Protein AF-A0A9N8PE72-F1 (afdb_monomer_lite)

pLDDT: mean 75.68, std 25.26, range [23.47, 98.81]

Secondary structure (DSSP, 8-state):
-PPP-----------------------PPPPP---------------------PPPPPPTT-PPPPP----S----SSHHHHHTT--TT-EEEE--BTTBTPPP-----TTT--SEEEE-S---STTSTHHHHHHHT-EEEEEES--TT-HHHHHHHHTTSSEEEE--HHHHHHHHHHHHHT--EEEE-TTTTSHHHHT-S-SEEPPPPTT--PPPEEEPPPPPPEEEETTEEEEEEEPP--SEEE---SEE-TT--EE--

Sequence (261 aa):
MASLSRSVSSLAVSSRINVVLRIGSRVPRTAHVNRVSGTYTPIGWRFGSSAAISRKEPIAGDAEPPTKLVGNSKVYKSAEDAVADIKSGSTILSSGFGLCGVAAIAKRGASEVTNLTAVSNNAGVGDGGLASLVKSGQVTKLIISYLGGNKVLEKKYLSGEIGIELCPQGTLAERIRAGGAGIPAFFTPTGVNTAIMTGDIPVRFGPPAEGSTELSVLEAGTPRETREFDGKTYNMERAIKGDVGVLRAWKVDEAGNCRFR

Organism: NCBI:txid2773714

InterPro domains:
  IPR004165 Coenzyme A transferase family I [PF01144] (77-261)
  IPR004165 Coenzyme A transferase family I [PTHR13707] (72-261)
  IPR004165 Coenzyme A transferase family I [SM00882] (76-261)
  IPR037171 NagB/RpiA transferase-like [SSF100950] (73-261)

Structure (mmCIF, N/CA/C/O backbone):
data_AF-A0A9N8PE72-F1
#
_entry.id   AF-A0A9N8PE72-F1
#
loop_
_atom_site.group_PDB
_atom_site.id
_atom_site.type_symbol
_atom_site.label_atom_id
_atom_site.label_alt_id
_atom_site.label_comp_id
_atom_site.label_asym_id
_atom_site.label_entity_id
_atom_site.label_seq_id
_atom_site.pdbx_PDB_ins_code
_atom_site.Cartn_x
_atom_site.Cartn_y
_atom_site.Cartn_z
_atom_site.occupancy
_atom_site.B_iso_or_equiv
_atom_site.auth_seq_id
_atom_site.auth_comp_id
_atom_site.auth_asym_id
_atom_site.auth_atom_id
_atom_site.pdbx_PDB_model_num
ATOM 1 N N . MET A 1 1 ? 62.828 -6.018 -5.857 1.00 40.62 1 MET A N 1
ATOM 2 C CA . MET A 1 1 ? 61.773 -5.011 -6.095 1.00 40.62 1 MET A CA 1
ATOM 3 C C . MET A 1 1 ? 60.986 -5.431 -7.326 1.00 40.62 1 MET A C 1
ATOM 5 O O . MET A 1 1 ? 61.478 -5.276 -8.434 1.00 40.62 1 MET A O 1
ATOM 9 N N . ALA A 1 2 ? 59.832 -6.067 -7.121 1.00 32.25 2 ALA A N 1
ATOM 10 C CA . ALA A 1 2 ? 58.941 -6.500 -8.193 1.00 32.25 2 ALA A CA 1
ATOM 11 C C . ALA A 1 2 ? 58.101 -5.301 -8.666 1.00 32.25 2 ALA A C 1
ATOM 13 O O . ALA A 1 2 ? 57.430 -4.663 -7.856 1.00 32.25 2 ALA A O 1
ATOM 14 N N . SER A 1 3 ? 58.190 -4.977 -9.955 1.00 31.28 3 SER A N 1
ATOM 15 C CA . SER A 1 3 ? 57.433 -3.906 -10.609 1.00 31.28 3 SER A CA 1
ATOM 16 C C . SER A 1 3 ? 56.094 -4.442 -11.125 1.00 31.28 3 SER A C 1
ATOM 18 O O . SER A 1 3 ? 56.002 -5.568 -11.611 1.00 31.28 3 SER A O 1
ATOM 20 N N . LEU A 1 4 ? 55.053 -3.631 -10.959 1.00 31.66 4 LEU A N 1
ATOM 21 C CA . LEU A 1 4 ? 53.638 -3.964 -11.064 1.00 31.66 4 LEU A CA 1
ATOM 22 C C . LEU A 1 4 ? 53.148 -4.278 -12.490 1.00 31.66 4 LEU A C 1
ATOM 24 O O . LEU A 1 4 ? 53.164 -3.439 -13.383 1.00 31.66 4 LEU A O 1
ATOM 28 N N . SER A 1 5 ? 52.598 -5.486 -12.625 1.00 29.52 5 SER A N 1
ATOM 29 C CA . SER A 1 5 ? 51.271 -5.820 -13.172 1.00 29.52 5 SER A CA 1
ATOM 30 C C . SER A 1 5 ? 50.497 -4.715 -13.932 1.00 29.52 5 SER A C 1
ATOM 32 O O . SER A 1 5 ? 49.980 -3.768 -13.334 1.00 29.52 5 SER A O 1
ATOM 34 N N . ARG A 1 6 ? 50.230 -4.965 -15.220 1.00 30.91 6 ARG A N 1
ATOM 35 C CA . ARG A 1 6 ? 48.968 -4.604 -15.889 1.00 30.91 6 ARG A CA 1
ATOM 36 C C . ARG A 1 6 ? 48.415 -5.846 -16.586 1.00 30.91 6 ARG A C 1
ATOM 38 O O . ARG A 1 6 ? 48.796 -6.154 -17.708 1.00 30.91 6 ARG A O 1
ATOM 45 N N . SER A 1 7 ? 47.521 -6.552 -15.901 1.00 28.03 7 SER A N 1
ATOM 46 C CA . SER A 1 7 ? 46.594 -7.499 -16.520 1.00 28.03 7 SER A CA 1
ATOM 47 C C . SER A 1 7 ? 45.204 -6.877 -16.478 1.00 28.03 7 SER A C 1
ATOM 49 O O . SER A 1 7 ? 44.667 -6.585 -15.407 1.00 28.03 7 SER A O 1
ATOM 51 N N . VAL A 1 8 ? 44.664 -6.613 -17.664 1.00 31.95 8 VAL A N 1
ATOM 52 C CA . VAL A 1 8 ? 43.285 -6.184 -17.882 1.00 31.95 8 VAL A CA 1
ATOM 53 C C . VAL A 1 8 ? 42.393 -7.355 -17.480 1.00 31.95 8 VAL A C 1
ATOM 55 O O . VAL A 1 8 ? 42.233 -8.311 -18.232 1.00 31.95 8 VAL A O 1
ATOM 58 N N . SER A 1 9 ? 41.852 -7.311 -16.265 1.00 26.42 9 SER A N 1
ATOM 59 C CA . SER A 1 9 ? 40.856 -8.275 -15.804 1.00 26.42 9 SER A CA 1
ATOM 60 C C . SER A 1 9 ? 39.466 -7.719 -16.091 1.00 26.42 9 SER A C 1
ATOM 62 O O . SER A 1 9 ? 39.055 -6.677 -15.585 1.00 26.42 9 SER A O 1
ATOM 64 N N . SER A 1 10 ? 38.757 -8.432 -16.961 1.00 26.45 10 SER A N 1
ATOM 65 C CA . SER A 1 10 ? 37.344 -8.257 -17.256 1.00 26.45 10 SER A CA 1
ATOM 66 C C . SER A 1 10 ? 36.525 -8.337 -15.966 1.00 26.45 10 SER A C 1
ATOM 68 O O . SER A 1 10 ? 36.329 -9.419 -15.406 1.00 26.45 10 SER A O 1
ATOM 70 N N . LEU A 1 11 ? 36.020 -7.199 -15.497 1.00 24.48 11 LEU A N 1
ATOM 71 C CA . LEU A 1 11 ? 34.962 -7.167 -14.496 1.00 24.48 11 LEU A CA 1
ATOM 72 C C . LEU A 1 11 ? 33.676 -7.645 -15.168 1.00 24.48 11 LEU A C 1
ATOM 74 O O . LEU A 1 11 ? 33.024 -6.919 -15.917 1.00 24.48 11 LEU A O 1
ATOM 78 N N . ALA A 1 12 ? 33.358 -8.914 -14.924 1.00 23.47 12 ALA A N 1
ATOM 79 C CA . ALA A 1 12 ? 32.099 -9.531 -15.285 1.00 23.47 12 ALA A CA 1
ATOM 80 C C . ALA A 1 12 ? 30.943 -8.702 -14.708 1.00 23.47 12 ALA A C 1
ATOM 82 O O . ALA A 1 12 ? 30.678 -8.703 -13.504 1.00 23.47 12 ALA A O 1
ATOM 83 N N . VAL A 1 13 ? 30.249 -7.991 -15.593 1.00 25.58 13 VAL A N 1
ATOM 84 C CA . VAL A 1 13 ? 28.950 -7.389 -15.315 1.00 25.58 13 VAL A CA 1
ATOM 85 C C . VAL A 1 13 ? 27.991 -8.542 -15.034 1.00 25.58 13 VAL A C 1
ATOM 87 O O . VAL A 1 13 ? 27.558 -9.248 -15.941 1.00 25.58 13 VAL A O 1
ATOM 90 N N . SER A 1 14 ? 27.695 -8.780 -13.755 1.00 26.44 14 SER A N 1
ATOM 91 C CA . SER A 1 14 ? 26.629 -9.691 -13.344 1.00 26.44 14 SER A CA 1
ATOM 92 C C . SER A 1 14 ? 25.302 -9.102 -13.823 1.00 26.44 14 SER A C 1
ATOM 94 O O . SER A 1 14 ? 24.724 -8.225 -13.182 1.00 26.44 14 SER A O 1
ATOM 96 N N . SER A 1 15 ? 24.840 -9.562 -14.982 1.00 28.78 15 SER A N 1
ATOM 97 C CA . SER A 1 15 ? 23.558 -9.221 -15.591 1.00 28.78 15 SER A CA 1
ATOM 98 C C . SER A 1 15 ? 22.404 -9.812 -14.773 1.00 28.78 15 SER A C 1
ATOM 100 O O . SER A 1 15 ? 21.764 -10.795 -15.136 1.00 28.78 15 SER A O 1
ATOM 102 N N . ARG A 1 16 ? 22.116 -9.210 -13.614 1.00 31.14 16 ARG A N 1
ATOM 103 C CA . ARG A 1 16 ? 20.852 -9.430 -12.906 1.00 31.14 16 ARG A CA 1
ATOM 104 C C . ARG A 1 16 ? 19.782 -8.609 -13.613 1.00 31.14 16 ARG A C 1
ATOM 106 O O . ARG A 1 16 ? 19.601 -7.432 -13.325 1.00 31.14 16 ARG A O 1
ATOM 113 N N . ILE A 1 17 ? 19.116 -9.239 -14.572 1.00 31.92 17 ILE A N 1
ATOM 114 C CA . ILE A 1 17 ? 18.004 -8.653 -15.318 1.00 31.92 17 ILE A CA 1
ATOM 115 C C . ILE A 1 17 ? 16.874 -8.337 -14.324 1.00 31.92 17 ILE A C 1
ATOM 117 O O . ILE A 1 17 ? 16.216 -9.237 -13.802 1.00 31.92 17 ILE A O 1
ATOM 121 N N . ASN A 1 18 ? 16.665 -7.051 -14.042 1.00 33.06 18 ASN A N 1
ATOM 122 C CA . ASN A 1 18 ? 15.459 -6.557 -13.387 1.00 33.06 18 ASN A CA 1
ATOM 123 C C . ASN A 1 18 ? 14.349 -6.538 -14.443 1.00 33.06 18 ASN A C 1
ATOM 125 O O . ASN A 1 18 ? 14.232 -5.582 -15.202 1.00 33.06 18 ASN A O 1
ATOM 129 N N . VAL A 1 19 ? 13.570 -7.614 -14.543 1.00 36.19 19 VAL A N 1
ATOM 130 C CA . VAL A 1 19 ? 12.410 -7.630 -15.442 1.00 36.19 19 VAL A CA 1
ATOM 131 C C . VAL A 1 19 ? 11.252 -6.923 -14.748 1.00 36.19 19 VAL A C 1
ATOM 133 O O . VAL A 1 19 ? 10.679 -7.456 -13.802 1.00 36.19 19 VAL A O 1
ATOM 136 N N . VAL A 1 20 ? 10.898 -5.730 -15.220 1.00 38.62 20 VAL A N 1
ATOM 137 C CA . VAL A 1 20 ? 9.644 -5.062 -14.854 1.00 38.62 20 VAL A CA 1
ATOM 138 C C . VAL A 1 20 ? 8.533 -5.687 -15.698 1.00 38.62 20 VAL A C 1
ATOM 140 O O . VAL A 1 20 ? 8.463 -5.460 -16.902 1.00 38.62 20 VAL A O 1
ATOM 143 N N . LEU A 1 21 ? 7.677 -6.511 -15.086 1.00 40.56 21 LEU A N 1
ATOM 144 C CA . LEU A 1 21 ? 6.522 -7.102 -15.768 1.00 40.56 21 LEU A CA 1
ATOM 145 C C . LEU A 1 21 ? 5.242 -6.341 -15.406 1.00 40.56 21 LEU A C 1
ATOM 147 O O . LEU A 1 21 ? 4.757 -6.438 -14.281 1.00 40.56 21 LEU A O 1
ATOM 151 N N . ARG A 1 22 ? 4.659 -5.637 -16.381 1.00 44.44 22 ARG A N 1
ATOM 152 C CA . ARG A 1 22 ? 3.395 -4.908 -16.223 1.00 44.44 22 ARG A CA 1
ATOM 153 C C . ARG A 1 22 ? 2.187 -5.807 -16.496 1.00 44.44 22 ARG A C 1
ATOM 155 O O . ARG A 1 22 ? 2.036 -6.335 -17.596 1.00 44.44 22 ARG A O 1
ATOM 162 N N . ILE A 1 23 ? 1.280 -5.911 -15.525 1.00 42.41 23 ILE A N 1
ATOM 163 C CA . ILE A 1 23 ? -0.024 -6.575 -15.677 1.00 42.41 23 ILE A CA 1
ATOM 164 C C . ILE A 1 23 ? -1.115 -5.505 -15.555 1.00 42.41 23 ILE A C 1
ATOM 166 O O . ILE A 1 23 ? -1.354 -4.982 -14.472 1.00 42.41 23 ILE A O 1
ATOM 170 N N . GLY A 1 24 ? -1.752 -5.140 -16.671 1.00 32.12 24 GLY A N 1
ATOM 171 C CA . GLY A 1 24 ? -2.879 -4.201 -16.677 1.00 32.12 24 GLY A CA 1
ATOM 172 C C . GLY A 1 24 ? -4.196 -4.902 -16.336 1.00 32.12 24 GLY A C 1
ATOM 173 O O . GLY A 1 24 ? -4.496 -5.949 -16.906 1.00 32.12 24 GLY A O 1
ATOM 174 N N . SER A 1 25 ? -5.004 -4.320 -15.446 1.00 32.41 25 SER A N 1
ATOM 175 C CA . SER A 1 25 ? -6.357 -4.811 -15.149 1.00 32.41 25 SER A CA 1
ATOM 176 C C . SER A 1 25 ? -7.401 -4.095 -16.025 1.00 32.41 25 SER A C 1
ATOM 178 O O . SER A 1 25 ? -7.416 -2.869 -16.111 1.00 32.41 25 SER A O 1
ATOM 180 N N . ARG A 1 26 ? -8.284 -4.840 -16.708 1.00 40.19 26 ARG A N 1
ATOM 181 C CA . ARG A 1 26 ? -9.484 -4.288 -17.372 1.00 40.19 26 ARG A CA 1
ATOM 182 C C . ARG A 1 26 ? -10.681 -5.210 -17.181 1.00 40.19 26 ARG A C 1
ATOM 184 O O . ARG A 1 26 ? -10.597 -6.369 -17.563 1.00 40.19 26 ARG A O 1
ATOM 191 N N . VAL A 1 27 ? -11.797 -4.649 -16.706 1.00 35.31 27 VAL A N 1
ATOM 192 C CA . VAL A 1 27 ? -13.174 -5.15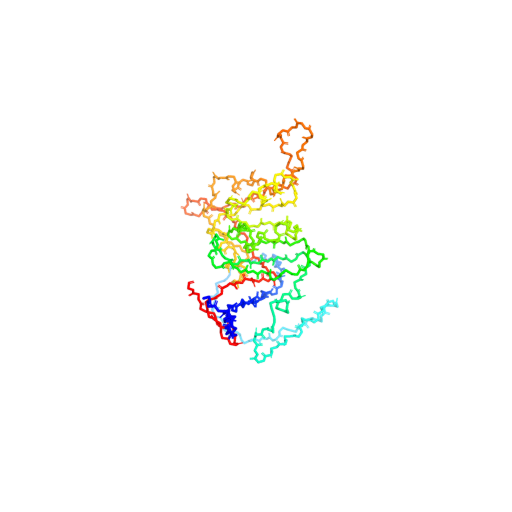0 -16.905 1.00 35.31 27 VAL A CA 1
ATOM 193 C C . VAL A 1 27 ? -14.123 -3.925 -16.966 1.00 35.31 27 VAL A C 1
ATOM 195 O O . VAL A 1 27 ? -13.832 -2.941 -16.277 1.00 35.31 27 VAL A O 1
ATOM 198 N N . PRO A 1 28 ? -15.199 -3.922 -17.788 1.00 34.12 28 PRO A N 1
ATOM 199 C CA . PRO A 1 28 ? -16.047 -2.748 -18.045 1.00 34.12 28 PRO A CA 1
ATOM 200 C C . PRO A 1 28 ? -16.860 -2.274 -16.828 1.00 34.12 28 PRO A C 1
ATOM 202 O O . PRO A 1 28 ? -17.146 -3.050 -15.917 1.00 34.12 28 PRO A O 1
ATOM 205 N N . ARG A 1 29 ? -17.250 -0.989 -16.834 1.00 34.75 29 ARG A N 1
ATOM 206 C CA . ARG A 1 29 ? -18.099 -0.354 -15.809 1.00 34.75 29 ARG A CA 1
ATOM 207 C C . ARG A 1 29 ? -19.495 -0.995 -15.734 1.00 34.75 29 ARG A C 1
ATOM 209 O O . ARG A 1 29 ? -20.065 -1.409 -16.736 1.00 34.75 29 ARG A O 1
ATOM 216 N N . THR A 1 30 ? -20.017 -1.032 -14.511 1.00 36.25 30 THR A N 1
ATOM 217 C CA . THR A 1 30 ? -21.314 -1.561 -14.066 1.00 36.25 30 THR A CA 1
ATOM 218 C C . THR A 1 30 ? -22.518 -0.993 -14.823 1.00 36.25 30 THR A C 1
ATOM 220 O O . THR A 1 30 ? -22.645 0.223 -14.954 1.00 36.25 30 THR A O 1
ATOM 223 N N . ALA A 1 31 ? -23.443 -1.869 -15.226 1.00 31.94 31 ALA A N 1
ATOM 224 C CA . ALA A 1 31 ? -24.792 -1.496 -15.648 1.00 31.94 31 ALA A CA 1
ATOM 225 C C . ALA A 1 31 ? -25.695 -1.261 -14.422 1.00 31.94 31 ALA A C 1
ATOM 227 O O . ALA A 1 31 ? -25.659 -2.032 -13.461 1.00 31.94 31 ALA A O 1
ATOM 228 N N . HIS A 1 32 ? -26.505 -0.201 -14.459 1.00 32.00 32 HIS A N 1
ATOM 229 C CA . HIS A 1 32 ? -27.549 0.067 -13.468 1.00 32.00 32 HIS A CA 1
ATOM 230 C C . HIS A 1 32 ? -28.661 -0.987 -13.552 1.00 32.00 32 HIS A C 1
ATOM 232 O O . HIS A 1 32 ? -29.199 -1.240 -14.628 1.00 32.00 32 HIS A O 1
ATOM 238 N N . VAL A 1 33 ? -29.038 -1.564 -12.409 1.00 35.00 33 VAL A N 1
ATOM 239 C CA . VAL A 1 33 ? -30.201 -2.453 -12.288 1.00 35.00 33 VAL A CA 1
ATOM 240 C C . VAL A 1 33 ? -31.366 -1.639 -11.732 1.00 35.00 33 VAL A C 1
ATOM 242 O O . VAL A 1 33 ? -31.318 -1.184 -10.591 1.00 35.00 33 VAL A O 1
ATOM 245 N N . ASN A 1 34 ? -32.413 -1.455 -12.539 1.00 31.69 34 ASN A N 1
ATOM 246 C CA . ASN A 1 34 ? -33.690 -0.936 -12.060 1.00 31.69 34 ASN A CA 1
ATOM 247 C C . ASN A 1 34 ? -34.463 -2.036 -11.323 1.00 31.69 34 ASN A C 1
ATOM 249 O O . ASN A 1 34 ? -34.493 -3.195 -11.738 1.00 31.69 34 ASN A O 1
ATOM 253 N N . ARG A 1 35 ? -35.095 -1.641 -10.219 1.00 34.31 35 ARG A N 1
ATOM 254 C CA . ARG A 1 35 ? -35.932 -2.471 -9.350 1.00 34.31 35 ARG A CA 1
ATOM 255 C C . ARG A 1 35 ? -37.161 -2.954 -10.130 1.00 34.31 35 ARG A C 1
ATOM 257 O O . ARG A 1 35 ? -37.945 -2.127 -10.584 1.00 34.31 35 ARG A O 1
ATOM 264 N N . VAL A 1 36 ? -37.352 -4.267 -10.248 1.00 36.38 36 VAL A N 1
ATOM 265 C CA . VAL A 1 36 ? -38.601 -4.856 -10.758 1.00 36.38 36 VAL A CA 1
ATOM 266 C C . VAL A 1 36 ? -39.288 -5.585 -9.609 1.00 36.38 36 VAL A C 1
ATOM 268 O O . VAL A 1 36 ? -38.758 -6.550 -9.066 1.00 36.38 36 VAL A O 1
ATOM 271 N N . SER A 1 37 ? -40.455 -5.087 -9.210 1.00 40.44 37 SER A N 1
ATOM 272 C CA . SER A 1 37 ? -41.417 -5.802 -8.373 1.00 40.44 37 SER A CA 1
ATOM 273 C C . SER A 1 37 ? -42.220 -6.769 -9.247 1.00 40.44 37 SER A C 1
ATOM 275 O O . SER A 1 37 ? -42.833 -6.326 -10.217 1.00 40.44 37 SER A O 1
ATOM 277 N N . GLY A 1 38 ? -42.259 -8.059 -8.915 1.00 33.62 38 GLY A N 1
ATOM 278 C CA . GLY A 1 38 ? -43.105 -9.018 -9.629 1.00 33.62 38 GLY A CA 1
ATOM 279 C C . GLY A 1 38 ? -42.918 -10.460 -9.164 1.00 33.62 38 GLY A C 1
ATOM 280 O O . GLY A 1 38 ? -41.804 -10.892 -8.896 1.00 33.62 38 GLY A O 1
ATOM 281 N N . THR A 1 39 ? -44.040 -11.160 -9.033 1.00 34.94 39 THR A N 1
ATOM 282 C CA . THR A 1 39 ? -44.273 -12.467 -8.400 1.00 34.94 39 THR A CA 1
ATOM 283 C C . THR A 1 39 ? -43.540 -13.652 -9.041 1.00 34.94 39 THR A C 1
ATOM 285 O O . THR A 1 39 ? -43.331 -13.696 -10.250 1.00 34.94 39 THR A O 1
ATOM 288 N N . TYR A 1 40 ? -43.197 -14.641 -8.207 1.00 31.59 40 TYR A N 1
ATOM 289 C CA . TYR A 1 40 ? -42.483 -15.871 -8.569 1.00 31.59 40 TYR A CA 1
ATOM 290 C C . TYR A 1 40 ? -43.331 -16.813 -9.440 1.00 31.59 40 TYR A C 1
ATOM 292 O O . TYR A 1 40 ? -44.422 -17.219 -9.047 1.00 31.59 40 TYR A O 1
ATOM 300 N N . THR A 1 41 ? -42.768 -17.251 -10.566 1.00 40.56 41 THR A N 1
ATOM 301 C CA . THR A 1 41 ? -43.197 -18.450 -11.310 1.00 40.56 41 THR A CA 1
ATOM 302 C C . THR A 1 41 ? -41.992 -19.376 -11.491 1.00 40.56 41 THR A C 1
ATOM 304 O O . THR A 1 41 ? -40.880 -18.875 -11.681 1.00 40.56 41 THR A O 1
ATOM 307 N N . PRO A 1 42 ? -42.165 -20.709 -11.408 1.00 40.84 42 PRO A N 1
ATOM 308 C CA . PRO A 1 42 ? -41.050 -21.649 -11.364 1.00 40.84 42 PRO A CA 1
ATOM 309 C C . PRO A 1 42 ? -40.299 -21.687 -12.701 1.00 40.84 42 PRO A C 1
ATOM 311 O O . PRO A 1 42 ? -40.894 -21.800 -13.773 1.00 40.84 42 PRO A O 1
ATOM 314 N N . ILE A 1 43 ? -38.972 -21.585 -12.624 1.00 42.81 43 ILE A N 1
ATOM 315 C CA . ILE A 1 43 ? -38.069 -21.569 -13.778 1.00 42.81 43 ILE A CA 1
ATOM 316 C C . ILE A 1 43 ? -37.998 -22.976 -14.382 1.00 42.81 43 ILE A C 1
ATOM 318 O O . ILE A 1 43 ? -37.312 -23.859 -13.872 1.00 42.81 43 ILE A O 1
ATOM 322 N N . GLY A 1 44 ? -38.691 -23.175 -15.504 1.00 34.41 44 GLY A N 1
ATOM 323 C CA . GLY A 1 44 ? -38.348 -24.213 -16.470 1.00 34.41 44 GLY A CA 1
ATOM 324 C C . GLY A 1 44 ? -37.129 -23.766 -17.279 1.00 34.41 44 GLY A C 1
ATOM 325 O O . GLY A 1 44 ? -37.107 -22.652 -17.803 1.00 34.41 44 GLY A O 1
ATOM 326 N N . TRP A 1 45 ? -36.108 -24.616 -17.381 1.00 36.03 45 TRP A N 1
ATOM 327 C CA . TRP A 1 45 ? -34.913 -24.329 -18.173 1.00 36.03 45 TRP A CA 1
ATOM 328 C C . TRP A 1 45 ? -35.280 -24.311 -19.662 1.00 36.03 45 TRP A C 1
ATOM 330 O O . TRP A 1 45 ? -35.481 -25.356 -20.276 1.00 36.03 45 TRP A O 1
ATOM 340 N N . ARG A 1 46 ? -35.389 -23.115 -20.251 1.00 41.28 46 ARG A N 1
ATOM 341 C CA . ARG A 1 46 ? -35.517 -22.926 -21.701 1.00 41.28 46 ARG A CA 1
ATOM 342 C C . ARG A 1 46 ? -34.190 -22.414 -22.252 1.00 41.28 46 ARG A C 1
ATOM 344 O O . ARG A 1 46 ? -33.810 -21.277 -21.992 1.00 41.28 46 ARG A O 1
ATOM 351 N N . PHE A 1 47 ? -33.506 -23.238 -23.042 1.00 38.97 47 PHE A N 1
ATOM 352 C CA . PHE A 1 47 ? -32.406 -22.784 -23.892 1.00 38.97 47 PHE A CA 1
ATOM 353 C C . PHE A 1 47 ? -32.998 -21.985 -25.061 1.00 38.97 47 PHE A C 1
ATOM 355 O O . PHE A 1 47 ? -33.461 -22.554 -26.045 1.00 38.97 47 PHE A O 1
ATOM 362 N N . GLY A 1 48 ? -33.061 -20.661 -24.911 1.00 37.66 48 GLY A N 1
ATOM 363 C CA . GLY A 1 48 ? -33.487 -19.741 -25.965 1.00 37.66 48 GLY A CA 1
ATOM 364 C C . GLY A 1 48 ? -32.312 -19.316 -26.845 1.00 37.66 48 GLY A C 1
ATOM 365 O O . GLY A 1 48 ? -31.292 -18.850 -26.342 1.00 37.66 48 GLY A O 1
ATOM 366 N N . SER A 1 49 ? -32.469 -19.455 -28.160 1.00 42.84 49 SER A N 1
ATOM 367 C CA . SER A 1 49 ? -31.596 -18.881 -29.188 1.00 42.84 49 SER A CA 1
ATOM 368 C C . SER A 1 49 ? -31.513 -17.354 -29.054 1.00 42.84 49 SER A C 1
ATOM 370 O O . SER A 1 49 ? -32.546 -16.694 -28.943 1.00 42.84 49 SER A O 1
ATOM 372 N N . SER A 1 50 ? -30.300 -16.789 -29.083 1.00 39.59 50 SER A N 1
ATOM 373 C CA . SER A 1 50 ? -30.063 -15.342 -28.989 1.00 39.59 50 SER A CA 1
ATOM 374 C C . SER A 1 50 ? -30.802 -14.560 -30.078 1.00 39.59 50 SER A C 1
ATOM 376 O O . SER A 1 50 ? -30.396 -14.562 -31.237 1.00 39.59 50 SER A O 1
ATOM 378 N N . ALA A 1 51 ? -31.834 -13.815 -29.688 1.00 39.59 51 ALA A N 1
ATOM 379 C CA . ALA A 1 51 ? -32.278 -12.656 -30.447 1.00 39.59 51 ALA A CA 1
ATOM 380 C C . ALA A 1 51 ? -31.279 -11.513 -30.202 1.00 39.59 51 ALA A C 1
ATOM 382 O O . ALA A 1 51 ? -30.983 -11.164 -29.056 1.00 39.59 51 ALA A O 1
ATOM 383 N N . ALA A 1 52 ? -30.719 -10.964 -31.280 1.00 40.28 52 ALA A N 1
ATOM 384 C CA . ALA A 1 52 ? -29.768 -9.864 -31.227 1.00 40.28 52 ALA A CA 1
ATOM 385 C C . ALA A 1 52 ? -30.436 -8.605 -30.652 1.00 40.28 52 ALA A C 1
ATOM 387 O O . ALA A 1 52 ? -31.342 -8.029 -31.251 1.00 40.28 52 ALA A O 1
ATOM 388 N N . ILE A 1 53 ? -29.968 -8.165 -29.484 1.00 40.78 53 ILE A N 1
ATOM 389 C CA . ILE A 1 53 ? -30.312 -6.858 -28.928 1.00 40.78 53 ILE A CA 1
ATOM 390 C C . ILE A 1 53 ? -29.581 -5.804 -29.766 1.00 40.78 53 ILE A C 1
ATOM 392 O O . ILE A 1 53 ? -28.351 -5.725 -29.745 1.00 40.78 53 ILE A O 1
ATOM 396 N N . SER A 1 54 ? -30.345 -5.007 -30.515 1.00 39.28 54 SER A N 1
ATOM 397 C CA . SER A 1 54 ? -29.842 -3.851 -31.261 1.00 39.28 54 SER A CA 1
ATOM 398 C C . SER A 1 54 ? -29.191 -2.859 -30.296 1.00 39.28 54 SER A C 1
ATOM 400 O O . SER A 1 54 ? -29.853 -2.322 -29.404 1.00 39.28 54 SER A O 1
ATOM 402 N N . ARG A 1 55 ? -27.882 -2.625 -30.453 1.00 40.81 55 ARG A N 1
ATOM 403 C CA . ARG A 1 55 ? -27.142 -1.628 -29.668 1.00 40.81 55 ARG A CA 1
ATOM 404 C C . ARG A 1 55 ? -27.652 -0.231 -30.023 1.00 40.81 55 ARG A C 1
ATOM 406 O O . ARG A 1 55 ? -27.725 0.111 -31.199 1.00 40.81 55 ARG A O 1
ATOM 413 N N . LYS A 1 56 ? -27.989 0.569 -29.008 1.00 41.06 56 LYS A N 1
ATOM 414 C CA . LYS A 1 56 ? -28.109 2.026 -29.154 1.00 41.06 56 LYS A CA 1
ATOM 415 C C . LYS A 1 56 ? -26.723 2.624 -29.422 1.00 41.06 56 LYS A C 1
ATOM 417 O O . LYS A 1 56 ? -25.724 2.088 -28.945 1.00 41.06 56 LYS A O 1
ATOM 422 N N . GLU A 1 57 ? -26.719 3.704 -30.197 1.00 40.56 57 GLU A N 1
ATOM 423 C CA . GLU A 1 57 ? -25.550 4.462 -30.657 1.00 40.56 57 GLU A CA 1
ATOM 424 C C . GLU A 1 57 ? -24.554 4.822 -29.536 1.00 40.56 57 GLU A C 1
ATOM 426 O O . GLU A 1 57 ? -24.969 5.015 -28.386 1.00 40.56 57 GLU A O 1
ATOM 431 N N . PRO A 1 58 ? -23.246 4.920 -29.849 1.00 41.38 58 PRO A N 1
ATOM 432 C CA . PRO A 1 58 ? -22.221 5.210 -28.859 1.00 41.38 58 PRO A CA 1
ATOM 433 C C . PRO A 1 58 ? -22.322 6.654 -28.3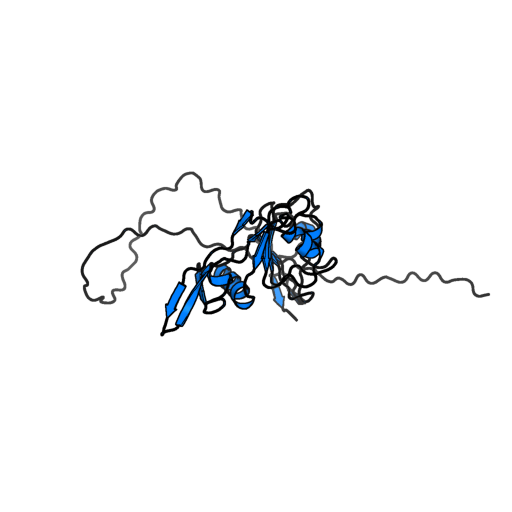55 1.00 41.38 58 PRO A C 1
ATOM 435 O O . PRO A 1 58 ? -22.515 7.599 -29.116 1.00 41.38 58 PRO A O 1
ATOM 438 N N . ILE A 1 59 ? -22.165 6.818 -27.042 1.00 42.66 59 ILE A N 1
ATOM 439 C CA . ILE A 1 59 ? -22.055 8.123 -26.389 1.00 42.66 59 ILE A CA 1
ATOM 440 C C . ILE A 1 59 ? -20.710 8.735 -26.804 1.00 42.66 59 ILE A C 1
ATOM 442 O O . ILE A 1 59 ? -19.663 8.111 -26.643 1.00 42.66 59 ILE A O 1
ATOM 446 N N . ALA A 1 60 ? -20.732 9.955 -27.342 1.00 40.88 60 ALA A N 1
ATOM 447 C CA . ALA A 1 60 ? -19.525 10.684 -27.720 1.00 40.88 60 ALA A CA 1
ATOM 448 C C . ALA A 1 60 ? -18.620 10.908 -26.492 1.00 40.88 60 ALA A C 1
ATOM 450 O O . ALA A 1 60 ? -19.030 11.548 -25.523 1.00 40.88 60 ALA A O 1
ATOM 451 N N . GLY A 1 61 ? -17.394 10.373 -26.533 1.00 45.16 61 GLY A N 1
ATOM 452 C CA . GLY A 1 61 ? -16.398 10.523 -25.462 1.00 45.16 61 GLY A CA 1
ATOM 453 C C . GLY A 1 61 ? -15.496 9.308 -25.213 1.00 45.16 61 GLY A C 1
ATOM 454 O O . GLY A 1 61 ? -14.544 9.418 -24.441 1.00 45.16 61 GLY A O 1
ATOM 455 N N . ASP A 1 62 ? -15.745 8.173 -25.866 1.00 41.09 62 ASP A N 1
ATOM 456 C CA . ASP A 1 62 ? -14.888 6.991 -25.760 1.00 41.09 62 ASP A CA 1
ATOM 457 C C . ASP A 1 62 ? -13.583 7.207 -26.540 1.00 41.09 62 ASP A C 1
ATOM 459 O O . ASP A 1 62 ? -13.481 6.900 -27.727 1.00 41.09 62 ASP A O 1
ATOM 463 N N . ALA A 1 63 ? -12.564 7.753 -25.872 1.00 47.44 63 ALA A N 1
ATOM 464 C CA . ALA A 1 63 ? -11.197 7.660 -26.367 1.00 47.44 63 ALA A CA 1
ATOM 465 C C . ALA A 1 63 ? -10.894 6.179 -26.627 1.00 47.44 63 ALA A C 1
ATOM 467 O O . ALA A 1 63 ? -11.017 5.354 -25.712 1.00 47.44 63 ALA A O 1
ATOM 468 N N . GLU A 1 64 ? -10.537 5.844 -27.870 1.00 42.91 64 GLU A N 1
ATOM 469 C CA . GLU A 1 64 ? -10.192 4.474 -28.225 1.00 42.91 64 GLU A CA 1
ATOM 470 C C . GLU A 1 64 ? -9.176 3.924 -27.216 1.00 42.91 64 GLU A C 1
ATOM 472 O O . GLU A 1 64 ? -8.217 4.615 -26.845 1.00 42.91 64 GLU A O 1
ATOM 477 N N . PRO A 1 65 ? -9.368 2.686 -26.725 1.00 43.97 65 PRO A N 1
ATOM 478 C CA . PRO A 1 65 ? -8.369 2.080 -25.875 1.00 43.97 65 PRO A CA 1
ATOM 479 C C . PRO A 1 65 ? -7.032 2.077 -26.626 1.00 43.97 65 PRO A C 1
ATOM 481 O O . PRO A 1 65 ? -7.009 1.623 -27.768 1.00 43.97 65 PRO A O 1
ATOM 484 N N . PRO A 1 66 ? -5.924 2.522 -26.003 1.00 40.50 66 PRO A N 1
ATOM 485 C CA . PRO A 1 66 ? -4.644 2.613 -26.690 1.00 40.50 66 PRO A CA 1
ATOM 486 C C . PRO A 1 66 ? -4.301 1.278 -27.346 1.00 40.50 66 PRO A C 1
ATOM 488 O O . PRO A 1 66 ? -4.440 0.217 -26.719 1.00 40.50 66 PRO A O 1
ATOM 491 N N . THR A 1 67 ? -3.882 1.347 -28.609 1.00 41.44 67 THR A N 1
ATOM 492 C CA . THR A 1 67 ? -3.518 0.197 -29.432 1.00 41.44 67 THR A CA 1
ATOM 493 C C . THR A 1 67 ? -2.518 -0.665 -28.675 1.00 41.44 67 THR A C 1
ATOM 495 O O . THR A 1 67 ? -1.434 -0.206 -28.308 1.00 41.44 67 THR A O 1
ATOM 498 N N . LYS A 1 68 ? -2.875 -1.928 -28.407 1.00 46.34 68 LYS A N 1
ATOM 499 C CA . LYS A 1 68 ? -1.926 -2.884 -27.833 1.00 46.34 68 LYS A CA 1
ATOM 500 C C . LYS A 1 68 ? -0.834 -3.130 -28.868 1.00 46.34 68 LYS A C 1
ATOM 502 O O . LYS A 1 68 ? -1.052 -3.863 -29.828 1.00 46.34 68 LYS A O 1
ATOM 507 N N . LEU A 1 69 ? 0.345 -2.561 -28.643 1.00 49.34 69 LEU A N 1
ATOM 508 C CA . LEU A 1 69 ? 1.568 -2.995 -29.305 1.00 49.34 69 LEU A CA 1
ATOM 509 C C . LEU A 1 69 ? 1.920 -4.379 -28.749 1.00 49.34 69 LEU A C 1
ATOM 511 O O . LEU A 1 69 ? 2.682 -4.509 -27.794 1.00 49.34 69 LEU A O 1
ATOM 515 N N . VAL A 1 70 ? 1.304 -5.427 -29.294 1.00 49.53 70 VAL A N 1
ATOM 516 C CA . VAL A 1 70 ? 1.765 -6.798 -29.066 1.00 49.53 70 VAL A CA 1
ATOM 517 C C . VAL A 1 70 ? 2.990 -6.984 -29.956 1.00 49.53 70 VAL A C 1
ATOM 519 O O . VAL A 1 70 ? 2.899 -7.493 -31.066 1.00 49.53 70 VAL A O 1
ATOM 522 N N . GLY A 1 71 ? 4.133 -6.469 -29.506 1.00 55.62 71 GLY A N 1
ATOM 523 C CA . GLY A 1 71 ? 5.413 -6.851 -30.088 1.00 55.62 71 GLY A CA 1
ATOM 524 C C . GLY A 1 71 ? 5.684 -8.330 -29.813 1.00 55.62 71 GLY A C 1
ATOM 525 O O . GLY A 1 71 ? 5.180 -8.885 -28.835 1.00 55.62 71 GLY A O 1
ATOM 526 N N . ASN A 1 72 ? 6.516 -8.964 -30.640 1.00 62.97 72 ASN A N 1
ATOM 527 C CA . ASN A 1 72 ? 6.914 -10.367 -30.460 1.00 62.97 72 ASN A CA 1
ATOM 528 C C . ASN A 1 72 ? 7.635 -10.643 -29.121 1.00 62.97 72 ASN A C 1
ATOM 530 O O . ASN A 1 72 ? 7.805 -11.802 -28.760 1.00 62.97 72 ASN A O 1
ATOM 534 N N . SER A 1 73 ? 8.047 -9.607 -28.381 1.00 73.31 73 SER A N 1
ATOM 535 C CA . SER A 1 73 ? 8.742 -9.722 -27.098 1.00 73.31 73 SER A CA 1
ATOM 536 C C . SER A 1 73 ? 8.258 -8.667 -26.101 1.00 73.31 73 SER A C 1
ATOM 538 O O . SER A 1 73 ? 8.006 -7.519 -26.471 1.00 73.31 73 SER A O 1
ATOM 540 N N . LYS A 1 74 ? 8.154 -9.057 -24.823 1.00 82.88 74 LYS A N 1
ATOM 541 C CA . LYS A 1 74 ? 7.900 -8.154 -23.681 1.00 82.88 74 LYS A CA 1
ATOM 542 C C . LYS A 1 74 ? 9.191 -7.668 -23.011 1.00 82.88 74 LYS A C 1
ATOM 544 O O . LYS A 1 74 ? 9.148 -7.122 -21.908 1.00 82.88 74 LYS A O 1
ATOM 549 N N . VAL A 1 75 ? 10.339 -7.904 -23.643 1.00 87.56 75 VAL A N 1
ATOM 550 C CA . VAL A 1 75 ? 11.648 -7.479 -23.147 1.00 87.56 75 VAL A CA 1
ATOM 551 C C . VAL A 1 75 ? 11.891 -6.023 -23.533 1.00 87.56 75 VAL A C 1
ATOM 553 O O . VAL A 1 75 ? 11.860 -5.660 -24.708 1.00 87.56 75 VAL A O 1
ATOM 556 N N . TYR A 1 76 ? 12.160 -5.193 -22.530 1.00 84.94 76 TYR A N 1
ATOM 557 C CA . TYR A 1 76 ? 12.562 -3.799 -22.707 1.00 84.94 76 TYR A CA 1
ATOM 558 C C . TYR A 1 76 ? 14.088 -3.681 -22.749 1.00 84.94 76 TYR A C 1
ATOM 560 O O . TYR A 1 76 ? 14.798 -4.475 -22.131 1.00 84.94 76 TYR A O 1
ATOM 568 N N . LYS A 1 77 ? 14.597 -2.673 -23.469 1.00 86.56 77 LYS A N 1
ATOM 569 C CA . LYS A 1 77 ? 16.045 -2.431 -23.613 1.00 86.56 77 LYS A CA 1
ATOM 570 C C . LYS A 1 77 ? 16.690 -1.936 -22.319 1.00 86.56 77 LYS A C 1
ATOM 572 O O . LYS A 1 77 ? 17.872 -2.180 -22.095 1.00 86.56 77 LYS A O 1
ATOM 577 N N . SER A 1 78 ? 15.919 -1.244 -21.487 1.00 83.50 78 SER A N 1
ATOM 578 C CA . SER A 1 78 ? 16.352 -0.692 -20.208 1.00 83.50 78 SER A CA 1
ATOM 579 C C . SER A 1 78 ? 15.219 -0.755 -19.180 1.00 83.50 78 SER A C 1
ATOM 581 O O . SER A 1 78 ? 14.050 -0.955 -19.526 1.00 83.50 78 SER A O 1
ATOM 583 N N . ALA A 1 79 ? 15.564 -0.602 -17.900 1.00 80.88 79 ALA A N 1
ATOM 584 C CA . ALA A 1 79 ? 14.565 -0.537 -16.839 1.00 80.88 79 ALA A CA 1
ATOM 585 C C . ALA A 1 79 ? 13.769 0.773 -16.915 1.00 80.88 79 ALA A C 1
ATOM 587 O O . ALA A 1 79 ? 12.582 0.778 -16.609 1.00 80.88 79 ALA A O 1
ATOM 588 N N . GLU A 1 80 ? 14.412 1.850 -17.365 1.00 80.44 80 GLU A N 1
ATOM 589 C CA . GLU A 1 80 ? 13.839 3.170 -17.605 1.00 80.44 80 GLU A CA 1
ATOM 590 C C . GLU A 1 80 ? 12.742 3.108 -18.677 1.00 80.44 80 GLU A C 1
ATOM 592 O O . GLU A 1 80 ? 11.630 3.578 -18.433 1.00 80.44 80 GLU A O 1
ATOM 597 N N . ASP A 1 81 ? 13.005 2.442 -19.808 1.00 81.31 81 ASP A N 1
ATOM 598 C CA . ASP A 1 81 ? 12.019 2.256 -20.883 1.00 81.31 81 ASP A CA 1
ATOM 599 C C . ASP A 1 81 ? 10.790 1.477 -20.394 1.00 81.31 81 ASP A C 1
ATOM 601 O O . ASP A 1 81 ? 9.662 1.760 -20.800 1.00 81.31 81 ASP A O 1
ATOM 605 N N . ALA A 1 82 ? 10.994 0.509 -19.495 1.00 82.88 82 ALA A N 1
ATOM 606 C CA . ALA A 1 82 ? 9.922 -0.325 -18.958 1.00 82.88 82 ALA A CA 1
ATOM 607 C C . ALA A 1 82 ? 8.971 0.425 -18.010 1.00 82.88 82 ALA A C 1
ATOM 609 O O . ALA A 1 82 ? 7.864 -0.050 -17.752 1.00 82.88 82 ALA A O 1
ATOM 610 N N . VAL A 1 83 ? 9.392 1.579 -17.479 1.00 82.50 83 VAL A N 1
ATOM 611 C CA . VAL A 1 83 ? 8.608 2.402 -16.540 1.00 82.50 83 VAL A CA 1
ATOM 612 C C . VAL A 1 83 ? 8.290 3.801 -17.076 1.00 82.50 83 VAL A C 1
ATOM 614 O O . VAL A 1 83 ? 7.693 4.614 -16.363 1.00 82.50 83 VAL A O 1
ATOM 617 N N . ALA A 1 84 ? 8.667 4.097 -18.322 1.00 83.50 84 ALA A N 1
ATOM 618 C CA . ALA A 1 84 ? 8.563 5.424 -18.930 1.00 83.50 84 ALA A CA 1
ATOM 619 C C . ALA A 1 84 ? 7.130 5.982 -18.965 1.00 83.50 84 ALA A C 1
ATOM 621 O O . ALA A 1 84 ? 6.932 7.196 -18.992 1.00 83.50 84 ALA A O 1
ATOM 622 N N . ASP A 1 85 ? 6.118 5.117 -18.924 1.00 82.62 85 ASP A N 1
ATOM 623 C CA . ASP A 1 85 ? 4.715 5.508 -19.014 1.00 82.62 85 ASP A CA 1
ATOM 624 C C . ASP A 1 85 ? 3.981 5.556 -17.662 1.00 82.62 85 ASP A C 1
ATOM 626 O O . ASP A 1 85 ? 2.789 5.874 -17.622 1.00 82.62 85 ASP A O 1
ATOM 630 N N . ILE A 1 86 ? 4.678 5.292 -16.548 1.00 86.75 86 ILE A N 1
ATOM 631 C CA . ILE A 1 86 ? 4.154 5.568 -15.204 1.00 86.75 86 ILE A CA 1
ATOM 632 C C . ILE A 1 86 ? 3.928 7.077 -15.072 1.00 86.75 86 ILE A C 1
ATOM 634 O O . ILE A 1 86 ? 4.809 7.877 -15.379 1.00 86.75 86 ILE A O 1
ATOM 638 N N . LYS A 1 87 ? 2.751 7.479 -14.595 1.00 89.19 87 LYS A N 1
ATOM 639 C CA . LYS A 1 87 ? 2.372 8.892 -14.450 1.00 89.19 87 LYS A CA 1
ATOM 640 C C . LYS A 1 87 ? 2.329 9.299 -12.984 1.00 89.19 87 LYS A C 1
ATOM 642 O O . LYS A 1 87 ? 2.102 8.453 -12.116 1.00 89.19 87 LYS A O 1
ATOM 647 N N . SER A 1 88 ? 2.470 10.591 -12.701 1.00 92.25 88 SER A N 1
ATOM 648 C CA . SER A 1 88 ? 2.145 11.109 -11.371 1.00 92.25 88 SER A CA 1
ATOM 649 C C . SER A 1 88 ? 0.709 10.740 -10.987 1.00 92.25 88 SER A C 1
ATOM 651 O O . SER A 1 88 ? -0.173 10.724 -11.846 1.00 92.25 88 SER A O 1
ATOM 653 N N . GLY A 1 89 ? 0.472 10.401 -9.720 1.00 93.81 89 GLY A N 1
ATOM 654 C CA . GLY A 1 89 ? -0.833 9.898 -9.271 1.00 93.81 89 GLY A CA 1
ATOM 655 C C . GLY A 1 89 ? -1.063 8.395 -9.478 1.00 93.81 89 GLY A C 1
ATOM 656 O O . GLY A 1 89 ? -2.082 7.885 -9.019 1.00 93.81 89 GLY A O 1
ATOM 657 N N . SER A 1 90 ? -0.152 7.672 -10.144 1.00 93.62 90 SER A N 1
ATOM 658 C CA . SER A 1 90 ? -0.327 6.229 -10.374 1.00 93.62 90 SER A CA 1
ATOM 659 C C . SER A 1 90 ? -0.312 5.432 -9.067 1.00 93.62 90 SER A C 1
ATOM 661 O O . SER A 1 90 ? 0.459 5.717 -8.144 1.00 93.62 90 SER A O 1
ATOM 663 N N . THR A 1 91 ? -1.109 4.367 -9.032 1.00 95.75 91 THR A N 1
ATOM 664 C CA . THR A 1 91 ? -1.054 3.331 -8.001 1.00 95.75 91 THR A CA 1
ATOM 665 C C . THR A 1 91 ? -0.148 2.189 -8.448 1.00 95.75 91 THR A C 1
ATOM 667 O O . THR A 1 91 ? -0.395 1.528 -9.458 1.00 95.75 91 THR A O 1
ATOM 670 N N . ILE A 1 92 ? 0.897 1.935 -7.670 1.00 93.38 92 ILE A N 1
ATOM 671 C CA . ILE A 1 92 ? 1.937 0.949 -7.949 1.00 93.38 92 ILE A CA 1
ATOM 672 C C . ILE A 1 92 ? 1.795 -0.222 -6.981 1.00 93.38 92 ILE A C 1
ATOM 674 O O . ILE A 1 92 ? 1.881 -0.038 -5.768 1.00 93.38 92 ILE A O 1
ATOM 678 N N . LEU A 1 93 ? 1.646 -1.438 -7.506 1.00 94.94 93 LEU A N 1
ATOM 679 C CA . LEU A 1 93 ? 1.748 -2.667 -6.717 1.00 94.94 93 LEU A CA 1
ATOM 680 C C . LEU A 1 93 ? 3.204 -3.138 -6.743 1.00 94.94 93 LEU A C 1
ATOM 682 O O . LEU A 1 93 ? 3.704 -3.526 -7.796 1.00 94.94 93 LEU A O 1
ATOM 686 N N . SER A 1 94 ? 3.893 -3.100 -5.609 1.00 91.88 94 SER A N 1
ATOM 687 C CA . SER A 1 94 ? 5.297 -3.506 -5.501 1.00 91.88 94 SER A CA 1
ATOM 688 C C . SER A 1 94 ? 5.409 -4.860 -4.811 1.00 91.88 94 SER A C 1
ATOM 690 O O . SER A 1 94 ? 4.903 -5.043 -3.704 1.00 91.88 94 SER A O 1
ATOM 692 N N . SER A 1 95 ? 6.113 -5.808 -5.433 1.00 89.00 95 SER A N 1
ATOM 693 C CA . SER A 1 95 ? 6.423 -7.088 -4.794 1.00 89.00 95 SER A CA 1
ATOM 694 C C . SER A 1 95 ? 7.506 -6.953 -3.725 1.00 89.00 95 SER A C 1
ATOM 696 O O . SER A 1 95 ? 8.357 -6.061 -3.776 1.00 89.00 95 SER A O 1
ATOM 698 N N . GLY A 1 96 ? 7.521 -7.920 -2.8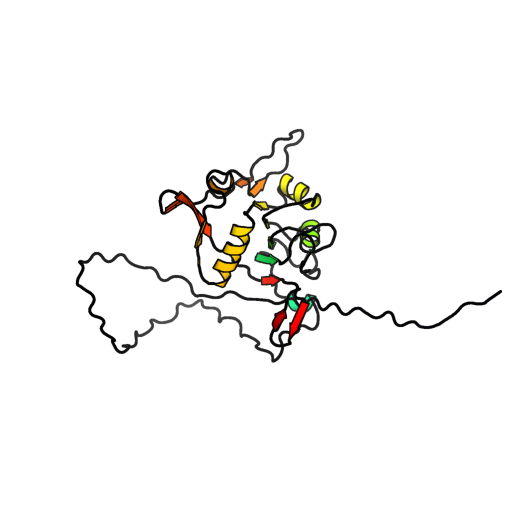10 1.00 85.56 96 GLY A N 1
ATOM 699 C CA . GLY A 1 96 ? 8.606 -8.137 -1.864 1.00 85.56 96 GLY A CA 1
ATOM 700 C C . GLY A 1 96 ? 8.120 -8.348 -0.434 1.00 85.56 96 GLY A C 1
ATOM 701 O O . GLY A 1 96 ? 7.023 -7.942 -0.058 1.00 85.56 96 GLY A O 1
ATOM 702 N N . PHE A 1 97 ? 8.968 -8.992 0.361 1.00 84.94 97 PHE A N 1
ATOM 703 C CA . PHE A 1 97 ? 8.788 -9.183 1.794 1.00 84.94 97 PHE A CA 1
ATOM 704 C C . PHE A 1 97 ? 10.091 -8.796 2.497 1.00 84.94 97 PHE A C 1
ATOM 706 O O . PHE A 1 97 ? 11.125 -9.438 2.299 1.00 84.94 97 PHE A O 1
ATOM 713 N N . GLY A 1 98 ? 10.076 -7.705 3.263 1.00 80.19 98 GLY A N 1
ATOM 714 C CA . GLY A 1 98 ? 11.309 -7.089 3.755 1.00 80.19 98 GLY A CA 1
ATOM 715 C C . GLY A 1 98 ? 12.236 -6.690 2.597 1.00 80.19 98 GLY A C 1
ATOM 716 O O . GLY A 1 98 ? 11.909 -5.785 1.835 1.00 80.19 98 GLY A O 1
ATOM 717 N N . LEU A 1 99 ? 13.385 -7.367 2.466 1.00 74.81 99 LEU A N 1
ATOM 718 C CA . LEU A 1 99 ? 14.349 -7.191 1.364 1.00 74.81 99 LEU A CA 1
ATOM 719 C C . LEU A 1 99 ? 14.301 -8.326 0.319 1.00 74.81 99 LEU A C 1
ATOM 721 O O . LEU A 1 99 ? 14.973 -8.260 -0.712 1.00 74.81 99 LEU A O 1
ATOM 725 N N . CYS A 1 100 ? 13.500 -9.365 0.553 1.00 73.25 100 CYS A N 1
ATOM 726 C CA . CYS A 1 100 ? 13.364 -10.508 -0.343 1.00 73.25 100 CYS A CA 1
ATOM 727 C C . CYS A 1 100 ? 12.367 -10.196 -1.464 1.00 73.25 100 CYS A C 1
ATOM 729 O O . CYS A 1 100 ? 11.264 -9.724 -1.203 1.00 73.25 100 CYS A O 1
ATOM 731 N N . GLY A 1 101 ? 12.736 -10.469 -2.721 1.00 66.50 101 GLY A N 1
ATOM 732 C CA . GLY A 1 101 ? 11.833 -10.284 -3.870 1.00 66.50 101 GLY A CA 1
ATOM 733 C C . GLY A 1 101 ? 11.441 -8.827 -4.150 1.00 66.50 101 GLY A C 1
ATOM 734 O O . GLY A 1 101 ? 10.460 -8.585 -4.850 1.00 66.50 101 GLY A O 1
ATOM 735 N N . VAL A 1 102 ? 12.186 -7.866 -3.601 1.00 73.75 102 VAL A N 1
ATOM 736 C CA . VAL A 1 102 ? 11.932 -6.437 -3.786 1.00 73.75 102 VAL A CA 1
ATOM 737 C C . VAL A 1 102 ? 12.317 -6.032 -5.201 1.00 73.75 102 VAL A C 1
ATOM 739 O O . VAL A 1 102 ? 13.463 -6.214 -5.620 1.00 73.75 102 VAL A O 1
ATOM 742 N N . ALA A 1 103 ? 11.355 -5.489 -5.937 1.00 68.06 103 ALA A N 1
ATOM 743 C CA . ALA A 1 103 ? 11.612 -4.909 -7.241 1.00 68.06 103 ALA A CA 1
ATOM 744 C C . ALA A 1 103 ? 12.066 -3.451 -7.087 1.00 68.06 103 ALA A C 1
ATOM 746 O O . ALA A 1 103 ? 11.540 -2.705 -6.260 1.00 68.06 103 ALA A O 1
ATOM 747 N N . ALA A 1 104 ? 13.062 -3.046 -7.872 1.00 65.00 104 ALA A N 1
ATOM 748 C CA . ALA A 1 104 ? 13.475 -1.654 -7.955 1.00 65.00 104 ALA A CA 1
ATOM 749 C C . ALA A 1 104 ? 12.727 -0.995 -9.113 1.00 65.00 104 ALA A C 1
ATOM 751 O O . ALA A 1 104 ? 12.797 -1.466 -10.247 1.00 65.00 104 ALA A O 1
ATOM 752 N N . ILE A 1 105 ? 12.035 0.103 -8.830 1.00 67.75 105 ILE A N 1
ATOM 753 C CA . ILE A 1 105 ? 11.638 1.037 -9.878 1.00 67.75 105 ILE A CA 1
ATOM 754 C C . ILE A 1 105 ? 12.897 1.848 -10.153 1.00 67.75 105 ILE A C 1
ATOM 756 O O . ILE A 1 105 ? 13.386 2.540 -9.258 1.00 67.75 105 ILE A O 1
ATOM 760 N N . ALA A 1 106 ? 13.480 1.675 -11.344 1.00 57.53 106 ALA A N 1
ATOM 761 C CA . ALA A 1 106 ? 14.597 2.503 -11.784 1.00 57.53 106 ALA A CA 1
ATOM 762 C C . ALA A 1 106 ? 14.225 3.970 -11.554 1.00 57.53 106 ALA A C 1
ATOM 764 O O . ALA A 1 106 ? 13.068 4.341 -11.762 1.00 57.53 106 ALA A O 1
ATOM 765 N N . LYS A 1 107 ? 15.169 4.769 -11.043 1.00 58.69 107 LYS A N 1
ATOM 766 C CA . LYS A 1 107 ? 14.948 6.167 -10.654 1.00 58.69 107 LYS A CA 1
ATOM 767 C C . LYS A 1 107 ? 14.489 6.986 -11.866 1.00 58.69 107 LYS A C 1
ATOM 769 O O . LYS A 1 107 ? 15.288 7.695 -12.466 1.00 58.69 107 LYS A O 1
ATOM 774 N N . ARG A 1 108 ? 13.196 6.955 -12.193 1.00 61.25 108 ARG A N 1
ATOM 775 C CA . ARG A 1 108 ? 12.552 8.075 -12.872 1.00 61.25 108 ARG A CA 1
ATOM 776 C C . ARG A 1 108 ? 12.776 9.264 -11.958 1.00 61.25 108 ARG A C 1
ATOM 778 O O . ARG A 1 108 ? 12.413 9.181 -10.780 1.00 61.25 108 ARG A O 1
ATOM 785 N N . GLY A 1 109 ? 13.491 10.275 -12.450 1.00 57.78 109 GLY A N 1
ATOM 786 C CA . GLY A 1 109 ? 13.948 11.396 -11.633 1.00 57.78 109 GLY A CA 1
ATOM 787 C C . GLY A 1 109 ? 12.809 11.926 -10.762 1.00 57.78 109 GLY A C 1
ATOM 788 O O . GLY A 1 109 ? 11.661 11.962 -11.203 1.00 57.78 109 GLY A O 1
ATOM 789 N N . ALA A 1 110 ? 13.102 12.313 -9.518 1.00 58.16 110 ALA A N 1
ATOM 790 C CA . ALA A 1 110 ? 12.073 12.747 -8.568 1.00 58.16 110 ALA A CA 1
ATOM 791 C C . ALA A 1 110 ? 11.211 13.916 -9.087 1.00 58.16 110 ALA A C 1
ATOM 793 O O . ALA A 1 110 ? 10.083 14.093 -8.639 1.00 58.16 110 ALA A O 1
ATOM 794 N N . SER A 1 111 ? 11.723 14.672 -10.063 1.00 61.50 111 SER A N 1
ATOM 795 C CA . SER A 1 111 ? 11.030 15.748 -10.773 1.00 61.50 111 SER A CA 1
ATOM 796 C C . SER A 1 111 ? 10.029 15.283 -11.840 1.00 61.50 111 SER A C 1
ATOM 798 O O . SER A 1 111 ? 9.213 16.086 -12.275 1.00 61.50 111 SER A O 1
ATOM 800 N N . GLU A 1 112 ? 10.073 14.025 -12.288 1.00 74.25 112 GLU A N 1
ATOM 801 C CA . GLU A 1 112 ? 9.236 13.533 -13.393 1.00 74.25 112 GLU A CA 1
ATOM 802 C C . GLU A 1 112 ? 7.947 12.847 -12.934 1.00 74.25 112 GLU A C 1
ATOM 804 O O . GLU A 1 112 ? 6.928 12.927 -13.619 1.00 74.25 112 GLU A O 1
ATOM 809 N N . VAL A 1 113 ? 7.989 12.137 -11.802 1.00 84.69 113 VAL A N 1
ATOM 810 C CA . VAL A 1 113 ? 6.861 11.334 -11.310 1.00 84.69 113 VAL A CA 1
ATOM 811 C C . VAL A 1 113 ? 6.707 11.526 -9.811 1.00 84.69 113 VAL A C 1
ATOM 813 O O . VAL A 1 113 ? 7.597 11.164 -9.040 1.00 84.69 113 VAL A O 1
ATOM 816 N N . THR A 1 114 ? 5.556 12.050 -9.405 1.00 89.50 114 THR A N 1
ATOM 817 C CA . THR A 1 114 ? 5.223 12.393 -8.018 1.00 89.50 114 THR A CA 1
ATOM 818 C C . THR A 1 114 ? 3.825 11.899 -7.648 1.00 89.50 114 THR A C 1
ATOM 820 O O . THR A 1 114 ? 3.087 11.369 -8.480 1.00 89.50 114 THR A O 1
ATOM 823 N N . ASN A 1 115 ? 3.437 12.065 -6.383 1.00 93.56 115 ASN A N 1
ATOM 824 C CA . ASN A 1 115 ? 2.108 11.700 -5.893 1.00 93.56 115 ASN A CA 1
ATOM 825 C C . ASN A 1 115 ? 1.735 10.225 -6.136 1.00 93.56 115 ASN A C 1
ATOM 827 O O . ASN A 1 115 ? 0.606 9.903 -6.493 1.00 93.56 115 ASN A O 1
ATOM 831 N N . LEU A 1 116 ? 2.702 9.320 -6.001 1.00 93.75 116 LEU A N 1
ATOM 832 C CA . LEU A 1 116 ? 2.465 7.894 -6.169 1.00 93.75 116 LEU A CA 1
ATOM 833 C C . LEU A 1 116 ? 1.771 7.315 -4.937 1.00 93.75 116 LEU A C 1
ATOM 835 O O . LEU A 1 116 ? 2.157 7.595 -3.798 1.00 93.75 116 LEU A O 1
ATOM 839 N N . THR A 1 117 ? 0.806 6.432 -5.185 1.00 96.75 117 THR A N 1
ATOM 840 C CA . THR A 1 117 ? 0.315 5.500 -4.166 1.00 96.75 117 THR A CA 1
ATOM 841 C C . THR A 1 117 ? 1.040 4.176 -4.341 1.00 96.75 117 THR A C 1
ATOM 843 O O . THR A 1 117 ? 0.999 3.586 -5.417 1.00 96.75 117 THR A O 1
ATOM 846 N N . ALA A 1 118 ? 1.706 3.687 -3.302 1.00 95.06 118 ALA A N 1
ATOM 847 C CA . ALA A 1 118 ? 2.400 2.406 -3.343 1.00 95.06 118 ALA A CA 1
ATOM 848 C C . ALA A 1 118 ? 1.696 1.372 -2.458 1.00 95.06 118 ALA A C 1
ATOM 850 O O . ALA A 1 118 ? 1.366 1.631 -1.305 1.00 95.06 118 ALA A O 1
ATOM 851 N N . VAL A 1 119 ? 1.489 0.177 -2.998 1.00 96.75 119 VAL A N 1
ATOM 852 C CA . VAL A 1 119 ? 0.876 -0.962 -2.313 1.00 96.75 119 VAL A CA 1
ATOM 853 C C . VAL A 1 119 ? 1.926 -2.055 -2.228 1.00 96.75 119 VAL A C 1
ATOM 855 O O . VAL A 1 119 ? 2.409 -2.536 -3.252 1.00 96.75 119 VAL A O 1
ATOM 858 N N . SER A 1 120 ? 2.321 -2.422 -1.017 1.00 94.81 120 SER A N 1
ATOM 859 C CA . SER A 1 120 ? 3.402 -3.381 -0.779 1.00 94.81 120 SER A CA 1
ATOM 860 C C . SER A 1 120 ? 3.267 -3.968 0.613 1.00 94.81 120 SER A C 1
ATOM 862 O O . SER A 1 120 ? 2.680 -3.344 1.483 1.00 94.81 120 SER A O 1
ATOM 864 N N . ASN A 1 121 ? 3.851 -5.130 0.887 1.00 94.50 121 ASN A N 1
ATOM 865 C CA . ASN A 1 121 ? 3.876 -5.621 2.264 1.00 94.50 121 ASN A CA 1
ATOM 866 C C . ASN A 1 121 ? 4.662 -4.666 3.187 1.00 94.50 121 ASN A C 1
ATOM 868 O O . ASN A 1 121 ? 4.226 -4.347 4.292 1.00 94.50 121 ASN A O 1
ATOM 872 N N . ASN A 1 122 ? 5.804 -4.169 2.697 1.00 91.62 122 ASN A N 1
ATOM 873 C CA . ASN A 1 122 ? 6.698 -3.244 3.396 1.00 91.62 122 ASN A CA 1
ATOM 874 C C . ASN A 1 122 ? 7.219 -2.161 2.442 1.00 91.62 122 ASN A C 1
ATOM 876 O O . ASN A 1 122 ? 7.235 -2.346 1.224 1.00 91.62 122 ASN A O 1
ATOM 880 N N . ALA A 1 123 ? 7.751 -1.070 2.991 1.00 85.88 123 ALA A N 1
ATOM 881 C CA . ALA A 1 123 ? 8.412 -0.025 2.203 1.00 85.88 123 ALA A CA 1
ATOM 882 C C . ALA A 1 123 ? 9.929 -0.242 2.008 1.00 85.88 123 ALA A C 1
ATOM 884 O O . ALA A 1 123 ? 10.603 0.613 1.440 1.00 85.88 123 ALA A O 1
ATOM 885 N N . GLY A 1 124 ? 10.483 -1.365 2.479 1.00 84.12 124 GLY A N 1
ATOM 886 C CA . GLY A 1 124 ? 11.927 -1.622 2.465 1.00 84.12 124 GLY A CA 1
ATOM 887 C C . GLY A 1 124 ? 12.716 -0.728 3.433 1.00 84.12 124 GLY A C 1
ATOM 888 O O . GLY A 1 124 ? 12.144 0.047 4.201 1.00 84.12 124 GLY A O 1
ATOM 889 N N . VAL A 1 125 ? 14.044 -0.846 3.400 1.00 79.06 125 VAL A N 1
ATOM 890 C CA . VAL A 1 125 ? 15.000 -0.047 4.190 1.00 79.06 125 VAL A CA 1
ATOM 891 C C . VAL A 1 125 ? 16.216 0.314 3.330 1.00 79.06 125 VAL A C 1
ATOM 893 O O . VAL A 1 125 ? 16.477 -0.334 2.314 1.00 79.06 125 VAL A O 1
ATOM 896 N N . 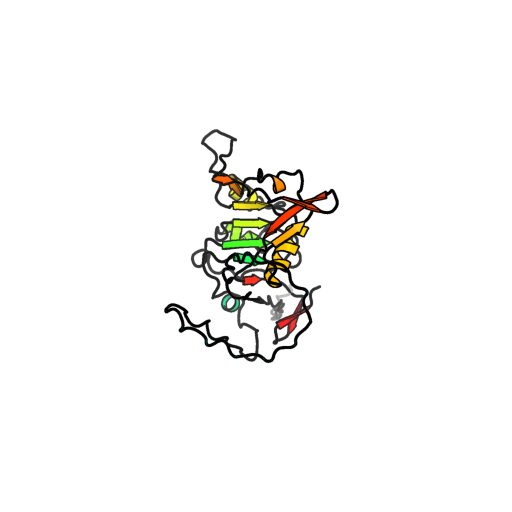GLY A 1 126 ? 16.978 1.335 3.733 1.00 77.50 126 GLY A N 1
ATOM 897 C CA . GLY A 1 126 ? 18.173 1.759 2.998 1.00 77.50 126 GLY A CA 1
ATOM 898 C C . GLY A 1 126 ? 17.824 2.246 1.590 1.00 77.50 126 GLY A C 1
ATOM 899 O O . GLY A 1 126 ? 16.969 3.118 1.442 1.00 77.50 126 GLY A O 1
ATOM 900 N N . ASP A 1 127 ? 18.485 1.693 0.575 1.00 69.19 127 ASP A N 1
ATOM 901 C CA . ASP A 1 127 ? 18.294 2.066 -0.836 1.00 69.19 127 ASP A CA 1
ATOM 902 C C . ASP A 1 127 ? 17.539 0.999 -1.648 1.00 69.19 127 ASP A C 1
ATOM 904 O O . ASP A 1 127 ? 17.459 1.077 -2.873 1.00 69.19 127 ASP A O 1
ATOM 908 N N . GLY A 1 128 ? 16.965 -0.003 -0.974 1.00 68.19 128 GLY A N 1
ATOM 909 C CA . GLY A 1 128 ? 16.202 -1.075 -1.610 1.00 68.19 128 GLY A CA 1
ATOM 910 C C . GLY A 1 128 ? 14.721 -0.733 -1.801 1.00 68.19 128 GLY A C 1
ATOM 911 O O . GLY A 1 128 ? 14.052 -0.274 -0.875 1.00 68.19 128 GLY A O 1
ATOM 912 N N . GLY A 1 129 ? 14.185 -1.024 -2.990 1.00 77.44 129 GLY A N 1
ATOM 913 C CA . GLY A 1 129 ? 12.748 -0.959 -3.277 1.00 77.44 129 GLY A CA 1
ATOM 914 C C . GLY A 1 129 ? 12.132 0.426 -3.117 1.00 77.44 129 GLY A C 1
ATOM 915 O O . GLY A 1 129 ? 12.692 1.432 -3.560 1.00 77.44 129 GLY A O 1
ATOM 916 N N . LEU A 1 130 ? 10.975 0.463 -2.447 1.00 86.75 130 LEU A N 1
ATOM 917 C CA . LEU A 1 130 ? 10.199 1.681 -2.201 1.00 86.75 130 LEU A CA 1
ATOM 918 C C . LEU A 1 130 ? 10.916 2.695 -1.298 1.00 86.75 130 LEU A C 1
ATOM 920 O O . LEU A 1 130 ? 10.558 3.869 -1.328 1.00 86.75 130 LEU A O 1
ATOM 924 N N . ALA A 1 131 ? 11.943 2.294 -0.540 1.00 87.25 131 ALA A N 1
ATOM 925 C CA . ALA A 1 131 ? 12.652 3.193 0.369 1.00 87.25 131 ALA A CA 1
ATOM 926 C C . ALA A 1 131 ? 13.271 4.384 -0.378 1.00 87.25 131 ALA A C 1
ATOM 928 O O . ALA A 1 131 ? 13.255 5.506 0.123 1.00 87.25 131 ALA A O 1
ATOM 929 N N . SER A 1 132 ? 13.753 4.157 -1.603 1.00 85.94 132 SER A N 1
ATOM 930 C CA . SER A 1 132 ? 14.275 5.216 -2.471 1.00 85.94 132 SER A CA 1
ATOM 931 C C . SER A 1 132 ? 13.199 6.237 -2.872 1.00 85.94 132 SER A C 1
ATOM 933 O O . SER A 1 132 ? 13.454 7.437 -2.795 1.00 85.94 132 SER A O 1
ATOM 935 N N . LEU A 1 133 ? 11.987 5.774 -3.202 1.00 87.75 133 LEU A N 1
ATOM 936 C CA . LEU A 1 133 ? 10.850 6.620 -3.586 1.00 87.75 133 LEU A CA 1
ATOM 937 C C . LEU A 1 133 ? 10.244 7.372 -2.392 1.00 87.75 133 LEU A C 1
ATOM 939 O O . LEU A 1 133 ? 9.751 8.491 -2.530 1.00 87.75 133 LEU A O 1
ATOM 943 N N . VAL A 1 134 ? 10.298 6.764 -1.204 1.00 90.81 134 VAL A N 1
ATOM 944 C CA . VAL A 1 134 ? 9.924 7.411 0.060 1.00 90.81 134 VAL A CA 1
ATOM 945 C C . VAL A 1 134 ? 10.910 8.530 0.389 1.00 90.81 134 VAL A C 1
ATOM 947 O O . VAL A 1 134 ? 10.491 9.645 0.691 1.00 90.81 134 VAL A O 1
ATOM 950 N N . LYS A 1 135 ? 12.221 8.264 0.292 1.00 89.81 135 LYS A N 1
ATOM 951 C CA . LYS A 1 135 ? 13.271 9.270 0.521 1.00 89.81 135 LYS A CA 1
ATOM 952 C C . LYS A 1 135 ? 13.146 10.450 -0.445 1.00 89.81 135 LYS A C 1
ATOM 954 O O . LYS A 1 135 ? 13.278 11.587 -0.006 1.00 89.81 135 LYS A O 1
ATOM 959 N N . SER A 1 136 ? 12.871 10.192 -1.725 1.00 88.62 136 SER A N 1
ATOM 960 C CA . SER A 1 136 ? 12.737 11.243 -2.743 1.00 88.62 136 SER A CA 1
ATOM 961 C C . SER A 1 136 ? 11.417 12.019 -2.681 1.00 88.62 136 SER A C 1
ATOM 963 O O . SER A 1 136 ? 11.294 13.032 -3.361 1.00 88.62 136 SER A O 1
ATOM 965 N N . GLY A 1 137 ? 10.433 11.574 -1.888 1.00 90.06 137 GLY A N 1
ATOM 966 C CA . GLY A 1 137 ? 9.117 12.219 -1.791 1.00 90.06 137 GLY A CA 1
ATOM 967 C C . GLY A 1 137 ? 8.180 11.924 -2.967 1.00 90.06 137 GLY A C 1
ATOM 968 O O . GLY A 1 137 ? 7.148 12.572 -3.110 1.00 90.06 137 GLY A O 1
ATOM 969 N N . GLN A 1 138 ? 8.509 10.940 -3.808 1.00 91.19 138 GLN A N 1
ATOM 970 C CA . GLN A 1 138 ? 7.671 10.562 -4.951 1.00 91.19 138 GLN A CA 1
ATOM 971 C C . GLN A 1 138 ? 6.410 9.808 -4.519 1.00 91.19 138 GLN A C 1
ATOM 973 O O . GLN A 1 138 ? 5.388 9.884 -5.200 1.00 91.19 138 GLN A O 1
ATOM 978 N N . VAL A 1 139 ? 6.475 9.091 -3.393 1.00 92.88 139 VAL A N 1
ATOM 979 C CA . VAL A 1 139 ? 5.340 8.383 -2.789 1.00 92.88 139 VAL A CA 1
ATOM 980 C C . VAL A 1 139 ? 4.681 9.267 -1.742 1.00 92.88 139 VAL A C 1
ATOM 982 O O . VAL A 1 139 ? 5.337 9.702 -0.800 1.00 92.88 139 VAL A O 1
ATOM 985 N N . THR A 1 140 ? 3.378 9.488 -1.892 1.00 95.25 140 THR A N 1
ATOM 986 C CA . THR A 1 140 ? 2.561 10.293 -0.973 1.00 95.25 140 THR A CA 1
ATOM 987 C C . THR A 1 140 ? 1.603 9.440 -0.153 1.00 95.25 140 THR A C 1
ATOM 989 O O . THR A 1 140 ? 1.193 9.880 0.920 1.00 95.25 140 THR A O 1
ATOM 992 N N . LYS A 1 141 ? 1.262 8.225 -0.607 1.00 97.62 141 LYS A N 1
ATOM 993 C CA . LYS A 1 141 ? 0.436 7.269 0.143 1.00 97.62 141 LYS A CA 1
ATOM 994 C C . LYS A 1 141 ? 0.982 5.848 0.031 1.00 97.62 141 LYS A C 1
ATOM 996 O O . LYS A 1 141 ? 1.405 5.414 -1.038 1.00 97.62 141 LYS A O 1
ATOM 1001 N N . LEU A 1 142 ? 0.948 5.115 1.135 1.00 97.38 142 LEU A N 1
ATOM 1002 C CA . LEU A 1 142 ? 1.337 3.713 1.227 1.00 97.38 142 LEU A CA 1
ATOM 1003 C C . LEU A 1 142 ? 0.174 2.881 1.763 1.00 97.38 142 LEU A C 1
ATOM 1005 O O . LEU A 1 142 ? -0.447 3.265 2.746 1.00 97.38 142 LEU A O 1
ATOM 1009 N N . ILE A 1 143 ? -0.089 1.729 1.153 1.00 98.00 143 ILE A N 1
ATOM 1010 C CA . ILE A 1 143 ? -0.931 0.676 1.731 1.00 98.00 143 ILE A CA 1
ATOM 1011 C C . ILE A 1 143 ? -0.001 -0.486 2.069 1.00 98.00 143 ILE A C 1
ATOM 1013 O O . ILE A 1 143 ? 0.520 -1.143 1.163 1.00 98.00 143 ILE A O 1
ATOM 1017 N N . ILE A 1 144 ? 0.256 -0.690 3.361 1.00 97.00 144 ILE A N 1
ATOM 1018 C CA . ILE A 1 144 ? 1.268 -1.633 3.856 1.00 97.00 144 ILE A CA 1
ATOM 1019 C C . ILE A 1 144 ? 0.765 -2.420 5.058 1.00 97.00 144 ILE A C 1
ATOM 1021 O O . ILE A 1 144 ? -0.108 -1.963 5.790 1.00 97.00 144 ILE A O 1
ATOM 1025 N N . SER A 1 145 ? 1.346 -3.593 5.293 1.00 96.44 145 SER A N 1
ATOM 1026 C CA . SER A 1 145 ? 1.042 -4.379 6.493 1.00 96.44 145 SER A CA 1
ATOM 1027 C C . SER A 1 145 ? 1.943 -4.037 7.669 1.00 96.44 145 SER A C 1
ATOM 1029 O O . SER A 1 145 ? 1.542 -4.196 8.820 1.00 96.44 145 SER A O 1
ATOM 1031 N N . TYR A 1 146 ? 3.156 -3.556 7.387 1.00 92.50 146 TYR A N 1
ATOM 1032 C CA . TYR A 1 146 ? 4.156 -3.308 8.413 1.00 92.50 146 TYR A CA 1
ATOM 1033 C C . TYR A 1 146 ? 5.196 -2.270 7.966 1.00 92.50 146 TYR A C 1
ATOM 1035 O O . TYR A 1 146 ? 5.871 -2.454 6.946 1.00 92.50 146 TYR A O 1
ATOM 1043 N N . LEU A 1 147 ? 5.357 -1.195 8.754 1.00 87.69 147 LEU A N 1
ATOM 1044 C CA . LEU A 1 147 ? 6.355 -0.136 8.517 1.00 87.69 147 LEU A CA 1
ATOM 1045 C C . LEU A 1 147 ? 7.792 -0.654 8.693 1.00 87.69 147 LEU A C 1
ATOM 1047 O O . LEU A 1 147 ? 8.683 -0.296 7.921 1.00 87.69 147 LEU A O 1
ATOM 1051 N N . GLY A 1 148 ? 8.013 -1.501 9.703 1.00 81.88 148 GLY A N 1
ATOM 1052 C CA . GLY A 1 148 ? 9.336 -1.994 10.085 1.00 81.88 148 GLY A CA 1
ATOM 1053 C C . GLY A 1 148 ? 10.290 -0.906 10.575 1.00 81.88 148 GLY A C 1
ATOM 1054 O O . GLY A 1 148 ? 9.874 0.113 11.114 1.00 81.88 148 GLY A O 1
ATOM 1055 N N . GLY A 1 149 ? 11.594 -1.130 10.393 1.00 81.62 149 GLY A N 1
ATOM 1056 C CA . GLY A 1 149 ? 12.666 -0.236 10.855 1.00 81.62 149 GLY A CA 1
ATOM 1057 C C . GLY A 1 149 ? 12.958 0.965 9.946 1.00 81.62 149 GLY A C 1
ATOM 1058 O O . GLY A 1 149 ? 14.057 1.518 10.003 1.00 81.62 149 GLY A O 1
ATOM 1059 N N . ASN A 1 150 ? 12.035 1.360 9.066 1.00 85.88 150 ASN A N 1
ATOM 1060 C CA . ASN A 1 150 ? 12.256 2.474 8.146 1.00 85.88 150 ASN A CA 1
ATOM 1061 C C . ASN A 1 150 ? 11.980 3.824 8.832 1.00 85.88 150 ASN A C 1
ATOM 1063 O O . ASN A 1 150 ? 10.884 4.374 8.743 1.00 85.88 150 ASN A O 1
ATOM 1067 N N . LYS A 1 151 ? 13.005 4.379 9.489 1.00 90.50 151 LYS A N 1
ATOM 1068 C CA . LYS A 1 151 ? 12.915 5.656 10.220 1.00 90.50 151 LYS A CA 1
ATOM 1069 C C . LYS A 1 151 ? 12.573 6.863 9.347 1.00 90.50 151 LYS A C 1
ATOM 1071 O O . LYS A 1 151 ? 11.960 7.808 9.833 1.00 90.50 151 LYS A O 1
ATOM 1076 N N . VAL A 1 152 ? 12.924 6.830 8.060 1.00 92.62 152 VAL A N 1
ATOM 1077 C CA . VAL A 1 152 ? 12.543 7.894 7.118 1.00 92.62 152 VAL A CA 1
ATOM 1078 C C . VAL A 1 152 ? 11.040 7.856 6.859 1.00 92.62 152 VAL A C 1
ATOM 1080 O O . VAL A 1 152 ? 10.396 8.901 6.888 1.00 92.62 152 VAL A O 1
ATOM 1083 N N . LEU A 1 153 ? 10.479 6.662 6.646 1.00 93.69 153 LEU A N 1
ATOM 1084 C CA . LEU A 1 153 ? 9.039 6.489 6.482 1.00 93.69 153 LEU A CA 1
ATOM 1085 C C . LEU A 1 153 ? 8.280 6.888 7.751 1.00 93.69 153 LEU A C 1
ATOM 1087 O O . LEU A 1 153 ? 7.316 7.637 7.658 1.00 93.69 153 LEU A O 1
ATOM 1091 N N . GLU A 1 154 ? 8.732 6.421 8.917 1.00 93.75 154 GLU A N 1
ATOM 1092 C CA . GLU A 1 154 ? 8.131 6.764 10.212 1.00 93.75 154 GLU A CA 1
ATOM 1093 C C . GLU A 1 154 ? 8.089 8.284 10.409 1.00 93.75 154 GLU A C 1
ATOM 1095 O O . GLU A 1 154 ? 7.023 8.845 10.646 1.00 93.75 154 GLU A O 1
ATOM 1100 N N . LYS A 1 155 ? 9.218 8.975 10.197 1.00 93.88 155 LYS A N 1
ATOM 1101 C CA . LYS A 1 155 ? 9.285 10.437 10.298 1.00 93.88 155 LYS A CA 1
ATOM 1102 C C . LYS A 1 155 ? 8.320 11.131 9.333 1.00 93.88 155 LYS A C 1
ATOM 1104 O O . LYS A 1 155 ? 7.617 12.041 9.751 1.00 93.88 155 LYS A O 1
ATOM 1109 N N . LYS A 1 156 ? 8.271 10.697 8.067 1.00 95.25 156 LYS A N 1
ATOM 1110 C CA . LYS A 1 156 ? 7.382 11.272 7.041 1.00 95.25 156 LYS A CA 1
ATOM 1111 C C . LYS A 1 156 ? 5.901 11.013 7.312 1.00 95.25 156 LYS A C 1
ATOM 1113 O O . LYS A 1 156 ? 5.057 11.800 6.898 1.00 95.25 156 LYS A O 1
ATOM 1118 N N . TYR A 1 157 ? 5.576 9.907 7.973 1.00 95.62 157 TYR A N 1
ATOM 1119 C CA . TYR A 1 157 ? 4.211 9.611 8.388 1.00 95.62 157 TYR A CA 1
ATOM 1120 C C . TYR A 1 157 ? 3.778 10.511 9.550 1.00 95.62 157 TYR A C 1
ATOM 1122 O O . TYR A 1 157 ? 2.728 11.145 9.474 1.00 95.62 157 TYR A O 1
ATOM 1130 N N . LEU A 1 158 ? 4.622 10.639 10.580 1.00 94.06 158 LEU A N 1
ATOM 1131 C CA . LEU A 1 158 ? 4.349 11.482 11.750 1.00 94.06 158 LEU A CA 1
ATOM 1132 C C . LEU A 1 158 ? 4.383 12.987 11.429 1.00 94.06 158 LEU A C 1
ATOM 1134 O O . LEU A 1 158 ? 3.749 13.762 12.133 1.00 94.06 158 LEU A O 1
ATOM 1138 N N . SER A 1 159 ? 5.089 13.412 10.373 1.00 93.06 159 SER A N 1
ATOM 1139 C CA . SER A 1 159 ? 5.063 14.801 9.885 1.00 93.06 159 SER A CA 1
ATOM 1140 C C . SER A 1 159 ? 3.880 15.114 8.962 1.00 93.06 159 SER A C 1
ATOM 1142 O O . SER A 1 159 ? 3.686 16.272 8.595 1.00 93.06 159 SER A O 1
ATOM 1144 N N . GLY A 1 160 ? 3.114 14.100 8.545 1.00 94.25 160 GLY A N 1
ATOM 1145 C CA . GLY A 1 160 ? 2.008 14.252 7.601 1.00 94.25 160 GLY A CA 1
ATOM 1146 C C . GLY A 1 160 ? 2.407 14.311 6.124 1.00 94.25 160 GLY A C 1
ATOM 1147 O O . GLY A 1 160 ? 1.532 14.420 5.262 1.00 94.25 160 GLY A O 1
ATOM 1148 N N . GLU A 1 161 ? 3.697 14.195 5.794 1.00 94.31 161 GLU A N 1
ATOM 1149 C CA . GLU A 1 161 ? 4.187 14.164 4.407 1.00 94.31 161 GLU A CA 1
ATOM 1150 C C . GLU A 1 161 ? 3.674 12.933 3.641 1.00 94.31 161 GLU A C 1
ATOM 1152 O O . GLU A 1 161 ? 3.309 13.023 2.466 1.00 94.31 161 GLU A O 1
ATOM 1157 N N . ILE A 1 162 ? 3.598 11.779 4.309 1.00 96.50 162 ILE A N 1
ATOM 1158 C CA . ILE A 1 162 ? 3.112 10.518 3.738 1.00 96.50 162 ILE A CA 1
ATOM 1159 C C . ILE A 1 162 ? 1.889 10.030 4.507 1.00 96.50 162 ILE A C 1
ATOM 1161 O O . ILE A 1 162 ? 1.880 10.026 5.732 1.00 96.50 162 ILE A O 1
ATOM 1165 N N . GLY A 1 163 ? 0.879 9.565 3.774 1.00 97.81 163 GLY A N 1
ATOM 1166 C CA . GLY A 1 163 ? -0.235 8.812 4.339 1.00 97.81 163 GLY A CA 1
ATOM 1167 C C . GLY A 1 163 ? 0.054 7.310 4.345 1.00 97.81 163 GLY A C 1
ATOM 1168 O O . GLY A 1 163 ? 0.632 6.789 3.390 1.00 97.81 163 GLY A O 1
ATOM 1169 N N . ILE A 1 164 ? -0.356 6.600 5.392 1.00 97.88 164 ILE A N 1
ATOM 1170 C CA . ILE A 1 164 ? -0.220 5.150 5.523 1.00 97.88 164 ILE A CA 1
ATOM 1171 C C . ILE A 1 164 ? -1.575 4.528 5.859 1.00 97.88 164 ILE A C 1
ATOM 1173 O O . ILE A 1 164 ? -2.115 4.729 6.937 1.00 97.88 164 ILE A O 1
ATOM 1177 N N . GLU A 1 165 ? -2.094 3.695 4.963 1.00 97.94 165 GLU A N 1
ATOM 1178 C CA . GLU A 1 165 ? -3.170 2.758 5.277 1.00 97.94 165 GLU A CA 1
ATOM 1179 C C . GLU A 1 165 ? -2.549 1.448 5.778 1.00 97.94 165 GLU A C 1
ATOM 1181 O O . GLU A 1 165 ? -1.977 0.675 4.999 1.00 97.94 165 GLU A O 1
ATOM 1186 N N . LEU A 1 166 ? -2.660 1.194 7.084 1.00 96.94 166 LEU A N 1
ATOM 1187 C CA . LEU A 1 166 ? -2.292 -0.099 7.655 1.00 96.94 166 LEU A CA 1
ATOM 1188 C C . LEU A 1 166 ? -3.324 -1.157 7.266 1.00 96.94 166 LEU A C 1
ATOM 1190 O O . LEU A 1 166 ? -4.512 -1.034 7.558 1.00 96.94 166 LEU A O 1
ATOM 1194 N N . CYS A 1 167 ? -2.857 -2.213 6.608 1.00 98.06 167 CYS A N 1
ATOM 1195 C CA . CYS A 1 167 ? -3.693 -3.285 6.088 1.00 98.06 167 CYS A CA 1
ATOM 1196 C C . CYS A 1 167 ? -3.116 -4.644 6.508 1.00 98.06 167 CYS A C 1
ATOM 1198 O O . CYS A 1 167 ? -1.979 -4.945 6.140 1.00 98.06 167 CYS A O 1
ATOM 1200 N N . PRO A 1 168 ? -3.859 -5.497 7.242 1.00 98.25 168 PRO A N 1
ATOM 1201 C CA . PRO A 1 168 ? -3.372 -6.819 7.630 1.00 98.25 168 PRO A CA 1
ATOM 1202 C C . PRO A 1 168 ? -2.819 -7.599 6.429 1.00 98.25 168 PRO A C 1
ATOM 1204 O O . PRO A 1 168 ? -3.439 -7.619 5.371 1.00 98.25 168 PRO A O 1
ATOM 1207 N N . GLN A 1 169 ? -1.668 -8.262 6.579 1.00 98.25 169 GLN A N 1
ATOM 1208 C CA . GLN A 1 169 ? -0.937 -8.861 5.449 1.00 98.25 169 GLN A CA 1
ATOM 1209 C C . GLN A 1 169 ? -1.786 -9.824 4.600 1.00 98.25 169 GLN A C 1
ATOM 1211 O O . GLN A 1 169 ? -1.743 -9.761 3.372 1.00 98.25 169 GLN A O 1
ATOM 1216 N N . GLY A 1 170 ? -2.572 -10.697 5.240 1.00 98.31 170 GLY A N 1
ATOM 1217 C CA . GLY A 1 170 ? -3.474 -11.612 4.531 1.00 98.31 170 GLY A CA 1
ATOM 1218 C C . GLY A 1 170 ? -4.567 -10.869 3.759 1.00 98.31 170 GLY A C 1
ATOM 1219 O O . GLY A 1 170 ? -4.815 -11.166 2.593 1.00 98.31 170 GLY A O 1
ATOM 1220 N N . THR A 1 171 ? -5.151 -9.839 4.375 1.00 98.62 171 THR A N 1
ATOM 1221 C CA . THR A 1 171 ? -6.131 -8.955 3.734 1.00 98.62 171 THR A CA 1
ATOM 1222 C C . THR A 1 171 ? -5.521 -8.197 2.557 1.00 98.62 171 THR A C 1
ATOM 1224 O O . THR A 1 171 ? -6.138 -8.125 1.502 1.00 98.62 171 THR A O 1
ATOM 1227 N N . LEU A 1 172 ? -4.300 -7.671 2.690 1.00 98.50 172 LEU A N 1
ATOM 1228 C CA . LEU A 1 172 ? -3.593 -6.976 1.614 1.00 98.50 172 LEU A CA 1
ATOM 1229 C C . LEU A 1 172 ? -3.394 -7.887 0.395 1.00 98.50 172 LEU A C 1
ATOM 1231 O O . LEU A 1 172 ? -3.698 -7.487 -0.731 1.00 98.50 172 LEU A O 1
ATOM 1235 N N . ALA A 1 173 ? -2.931 -9.119 0.625 1.00 98.31 173 ALA A N 1
ATOM 1236 C CA . ALA A 1 173 ? -2.751 -10.113 -0.427 1.00 98.31 173 ALA A CA 1
ATOM 1237 C C . ALA A 1 173 ? -4.079 -10.449 -1.125 1.00 98.31 173 ALA A C 1
ATOM 1239 O O . ALA A 1 173 ? -4.147 -10.421 -2.356 1.00 98.31 173 ALA A O 1
ATOM 1240 N N . GLU A 1 174 ? -5.148 -10.697 -0.362 1.00 98.75 174 GLU A N 1
ATOM 1241 C CA . GLU A 1 174 ? -6.451 -11.040 -0.937 1.00 98.75 174 GLU A CA 1
ATOM 1242 C C . GLU A 1 174 ? -7.107 -9.844 -1.643 1.00 98.75 174 GLU A C 1
ATOM 1244 O O . GLU A 1 174 ? -7.701 -10.017 -2.703 1.00 98.75 174 GLU A O 1
ATOM 1249 N N . ARG A 1 175 ? -6.922 -8.606 -1.162 1.00 98.69 175 ARG A N 1
ATOM 1250 C CA . ARG A 1 175 ? -7.374 -7.388 -1.863 1.00 98.69 175 ARG A CA 1
ATOM 1251 C C . ARG A 1 175 ? -6.707 -7.234 -3.225 1.00 98.69 175 ARG A C 1
ATOM 1253 O O . ARG A 1 175 ? -7.390 -6.878 -4.186 1.00 98.69 175 ARG A O 1
ATOM 1260 N N . ILE A 1 176 ? -5.407 -7.517 -3.328 1.00 98.25 176 ILE A N 1
ATOM 1261 C CA . ILE A 1 176 ? -4.688 -7.519 -4.611 1.00 98.25 176 ILE A CA 1
ATOM 1262 C C . ILE A 1 176 ? -5.200 -8.659 -5.507 1.00 98.25 176 ILE A C 1
ATOM 1264 O O . ILE A 1 176 ? -5.511 -8.428 -6.679 1.00 98.25 176 ILE A O 1
ATOM 1268 N N . ARG A 1 177 ? -5.347 -9.876 -4.960 1.00 98.50 177 ARG A N 1
ATOM 1269 C CA . ARG A 1 177 ? -5.874 -11.043 -5.690 1.00 98.50 177 ARG A CA 1
ATOM 1270 C C . ARG A 1 177 ? -7.268 -10.769 -6.257 1.00 98.50 177 ARG A C 1
ATOM 1272 O O . ARG A 1 177 ? -7.497 -10.979 -7.447 1.00 98.50 177 ARG A O 1
ATOM 1279 N N . ALA A 1 178 ? -8.173 -10.256 -5.428 1.00 98.50 178 ALA A N 1
ATOM 1280 C CA . ALA A 1 178 ? -9.536 -9.890 -5.792 1.00 98.50 178 ALA A CA 1
ATOM 1281 C C . ALA A 1 178 ? -9.555 -8.852 -6.926 1.00 98.50 178 ALA A C 1
ATOM 1283 O O . ALA A 1 178 ? -10.297 -9.011 -7.897 1.00 98.50 178 ALA A O 1
ATOM 1284 N N . GLY A 1 179 ? -8.667 -7.851 -6.867 1.00 97.81 179 GLY A N 1
ATOM 1285 C CA . GLY A 1 179 ? -8.515 -6.840 -7.915 1.00 97.81 179 GLY A CA 1
ATOM 1286 C C . GLY A 1 179 ? -8.141 -7.425 -9.276 1.00 97.81 179 GLY A C 1
ATOM 1287 O O . GLY A 1 179 ? -8.725 -7.029 -10.287 1.00 97.81 179 GLY A O 1
ATOM 1288 N N . GLY A 1 180 ? -7.225 -8.399 -9.297 1.00 95.44 180 GLY A N 1
ATOM 1289 C CA . GLY A 1 180 ? -6.843 -9.137 -10.506 1.00 95.44 180 GLY A CA 1
ATOM 1290 C C . GLY A 1 180 ? -7.899 -10.137 -10.990 1.00 95.44 180 GLY A C 1
ATOM 1291 O O . GLY A 1 180 ? -7.997 -10.387 -12.188 1.00 95.44 180 GLY A O 1
ATOM 1292 N N . ALA A 1 181 ? -8.716 -10.671 -10.080 1.00 97.38 181 ALA A N 1
ATOM 1293 C CA . ALA A 1 181 ? -9.768 -11.646 -10.372 1.00 97.38 181 ALA A CA 1
ATOM 1294 C C . ALA A 1 181 ? -11.123 -11.017 -10.756 1.00 97.38 181 ALA A C 1
ATOM 1296 O O . ALA A 1 181 ? -12.076 -11.741 -11.031 1.00 97.38 181 ALA A O 1
ATOM 1297 N N . GLY A 1 182 ? -11.241 -9.685 -10.755 1.00 96.69 182 GLY A N 1
ATOM 1298 C CA . GLY A 1 182 ? -12.511 -9.005 -11.033 1.00 96.69 182 GLY A CA 1
ATOM 1299 C C . GLY A 1 182 ? -13.529 -9.083 -9.889 1.00 96.69 182 GLY A C 1
ATOM 1300 O O . GLY A 1 182 ? -14.710 -8.833 -10.110 1.00 96.69 182 GLY A O 1
ATOM 1301 N N . ILE A 1 183 ? -13.083 -9.392 -8.669 1.00 98.38 183 ILE A N 1
ATOM 1302 C CA . ILE A 1 183 ? -13.912 -9.431 -7.461 1.00 98.38 183 ILE A CA 1
ATOM 1303 C C . ILE A 1 183 ? -13.825 -8.051 -6.793 1.00 98.38 183 ILE A C 1
ATOM 1305 O O . ILE A 1 183 ? -12.737 -7.656 -6.385 1.00 98.38 183 ILE A O 1
ATOM 1309 N N . PRO A 1 184 ? -14.918 -7.275 -6.687 1.00 98.00 184 PRO A N 1
ATOM 1310 C CA . PRO A 1 184 ? -14.845 -5.901 -6.183 1.00 98.00 184 PRO A CA 1
ATOM 1311 C C . PRO A 1 184 ? -14.652 -5.814 -4.662 1.00 98.00 184 PRO A C 1
ATOM 1313 O O . PRO A 1 184 ? -14.074 -4.837 -4.179 1.00 98.00 184 PRO A O 1
ATOM 1316 N N . ALA A 1 185 ? -15.131 -6.811 -3.918 1.00 98.62 185 ALA A N 1
ATOM 1317 C CA . ALA A 1 185 ? -15.022 -6.899 -2.468 1.00 98.62 185 ALA A CA 1
ATOM 1318 C C . ALA A 1 185 ? -15.201 -8.346 -1.980 1.00 98.62 185 ALA A C 1
ATOM 1320 O O . ALA A 1 185 ? -15.791 -9.166 -2.684 1.00 98.62 185 ALA A O 1
ATOM 1321 N N . PHE A 1 186 ? -14.716 -8.638 -0.776 1.00 98.81 186 PHE A N 1
ATOM 1322 C CA . PHE A 1 186 ? -14.877 -9.922 -0.086 1.00 98.81 186 PHE A CA 1
ATOM 1323 C C . PHE A 1 186 ? -14.990 -9.707 1.430 1.00 98.81 186 PHE A C 1
ATOM 1325 O O . PHE A 1 186 ? -14.686 -8.624 1.922 1.00 98.81 186 PHE A O 1
ATOM 1332 N N . PHE A 1 187 ? -15.420 -10.732 2.169 1.00 98.75 187 PHE A N 1
ATOM 1333 C CA . PHE A 1 187 ? -15.501 -10.696 3.632 1.00 98.75 187 PHE A CA 1
ATOM 1334 C C . PHE A 1 187 ? -14.372 -11.516 4.272 1.00 98.75 187 PHE A C 1
ATOM 1336 O O . PHE A 1 187 ? -14.059 -12.611 3.809 1.00 98.75 187 PHE A O 1
ATOM 1343 N N . THR A 1 188 ? -13.768 -11.001 5.345 1.00 98.75 188 THR A N 1
ATOM 1344 C CA . THR A 1 188 ? -12.719 -11.678 6.129 1.00 98.75 188 THR A CA 1
ATOM 1345 C C . THR A 1 188 ? -12.890 -11.396 7.626 1.00 98.75 188 THR A C 1
ATOM 1347 O O . THR A 1 188 ? -13.249 -10.276 7.987 1.00 98.75 188 THR A O 1
ATOM 1350 N N . PRO A 1 189 ? -12.636 -12.360 8.533 1.00 98.50 189 PRO A N 1
ATOM 1351 C CA . PRO A 1 189 ? -12.706 -12.102 9.972 1.00 98.50 189 PRO A CA 1
ATOM 1352 C C . PRO A 1 189 ? -11.480 -11.315 10.471 1.00 98.50 189 PRO A C 1
ATOM 1354 O O . PRO A 1 189 ? -11.436 -10.868 11.615 1.00 98.50 189 PRO A O 1
ATOM 1357 N N . THR A 1 190 ? -10.451 -11.144 9.632 1.00 98.62 190 THR A N 1
ATOM 1358 C CA . THR A 1 190 ? -9.230 -10.424 9.996 1.00 98.62 190 THR A CA 1
ATOM 1359 C C . THR A 1 190 ? -9.526 -8.959 10.330 1.00 98.62 190 THR A C 1
ATOM 1361 O O . THR A 1 190 ? -10.095 -8.223 9.525 1.00 98.62 190 THR A O 1
ATOM 1364 N N . GLY A 1 191 ? -9.088 -8.523 11.514 1.00 97.69 191 GLY A N 1
ATOM 1365 C CA . GLY A 1 191 ? -9.224 -7.140 11.981 1.00 97.69 191 GLY A CA 1
ATOM 1366 C C . GLY A 1 191 ? -10.553 -6.819 12.668 1.00 97.69 191 GLY A C 1
ATOM 1367 O O . GLY A 1 191 ? -10.731 -5.684 13.105 1.00 97.69 191 GLY A O 1
ATOM 1368 N N . VAL A 1 192 ? -11.476 -7.778 12.790 1.00 98.31 192 VAL A N 1
ATOM 1369 C CA . VAL A 1 192 ? -12.712 -7.616 13.575 1.00 98.31 192 VAL A CA 1
ATOM 1370 C C . VAL A 1 192 ? -12.362 -7.344 15.040 1.00 98.31 192 VAL A C 1
ATOM 1372 O O . VAL A 1 192 ? -11.424 -7.935 15.569 1.00 98.31 192 VAL A O 1
ATOM 1375 N N . ASN A 1 193 ? -13.107 -6.441 15.684 1.00 97.75 193 ASN A N 1
ATOM 1376 C CA . ASN A 1 193 ? -12.871 -5.965 17.054 1.00 97.75 193 ASN A CA 1
ATOM 1377 C C . ASN A 1 193 ? -11.492 -5.310 17.265 1.00 97.75 193 ASN A C 1
ATOM 1379 O O . ASN A 1 193 ? -10.929 -5.362 18.356 1.00 97.75 193 ASN A O 1
ATOM 1383 N N . THR A 1 194 ? -10.932 -4.695 16.222 1.00 98.50 194 THR A N 1
ATOM 1384 C CA . THR A 1 194 ? -9.676 -3.933 16.302 1.00 98.50 194 THR A CA 1
ATOM 1385 C C . THR A 1 194 ? -9.841 -2.546 15.684 1.00 98.50 194 THR A C 1
ATOM 1387 O O . THR A 1 194 ? -10.821 -2.293 14.983 1.00 98.50 194 THR A O 1
ATOM 1390 N N . ALA A 1 195 ? -8.826 -1.691 15.841 1.00 97.75 195 ALA A N 1
ATOM 1391 C CA . ALA A 1 195 ? -8.760 -0.376 15.201 1.00 97.75 195 ALA A CA 1
ATOM 1392 C C . ALA A 1 195 ? -8.844 -0.424 13.656 1.00 97.75 195 ALA A C 1
ATOM 1394 O O . ALA A 1 195 ? -9.167 0.575 13.017 1.00 97.75 195 ALA A O 1
ATOM 1395 N N . ILE A 1 196 ? -8.585 -1.587 13.037 1.00 97.44 196 ILE A N 1
ATOM 1396 C CA . ILE A 1 196 ? -8.807 -1.796 11.596 1.00 97.44 196 ILE A CA 1
ATOM 1397 C C . ILE A 1 196 ? -10.301 -1.783 11.261 1.00 97.44 196 ILE A C 1
ATOM 1399 O O . ILE A 1 196 ? -10.688 -1.187 10.260 1.00 97.44 196 ILE A O 1
ATOM 1403 N N . MET A 1 197 ? -11.133 -2.434 12.079 1.00 98.12 197 MET A N 1
ATOM 1404 C CA . MET A 1 197 ? -12.584 -2.493 11.876 1.00 98.12 197 MET A CA 1
ATOM 1405 C C . MET A 1 197 ? -13.225 -1.126 12.106 1.00 98.12 197 MET A C 1
ATOM 1407 O O . MET A 1 197 ? -14.055 -0.702 11.306 1.00 98.12 197 MET A O 1
ATOM 1411 N N . THR A 1 198 ? -12.840 -0.436 13.177 1.00 97.94 198 THR A N 1
ATOM 1412 C CA . THR A 1 198 ? -13.415 0.867 13.541 1.00 97.94 198 THR A CA 1
ATOM 1413 C C . THR A 1 198 ? -12.888 2.011 12.680 1.00 97.94 198 THR A C 1
ATOM 1415 O O . THR A 1 198 ? -13.573 3.016 12.534 1.00 97.94 198 THR A O 1
ATOM 1418 N N . GLY A 1 199 ? -11.719 1.850 12.049 1.00 96.75 199 GLY A N 1
ATOM 1419 C CA . GLY A 1 199 ? -11.067 2.918 11.290 1.00 96.75 199 GLY A CA 1
ATOM 1420 C C . GLY A 1 199 ? -10.301 3.906 12.174 1.00 96.75 199 GLY A C 1
ATOM 1421 O O . GLY A 1 199 ? -9.921 4.972 11.697 1.00 96.75 199 GLY A O 1
ATOM 1422 N N . ASP A 1 200 ? -10.040 3.554 13.434 1.00 96.88 200 ASP A N 1
ATOM 1423 C CA . ASP A 1 200 ? -9.404 4.456 14.404 1.00 96.88 200 ASP A CA 1
ATOM 1424 C C . ASP A 1 200 ? -7.919 4.703 14.116 1.00 96.88 200 ASP A C 1
ATOM 1426 O O . ASP A 1 200 ? -7.339 5.641 14.654 1.00 96.88 200 ASP A O 1
ATOM 1430 N N . ILE A 1 201 ? -7.283 3.876 13.277 1.00 96.44 201 ILE A N 1
ATOM 1431 C CA . ILE A 1 201 ? -5.904 4.109 12.835 1.00 96.44 201 ILE A CA 1
ATOM 1432 C C . ILE A 1 201 ? -5.908 5.258 11.816 1.00 96.44 201 ILE A C 1
ATOM 1434 O O . ILE A 1 201 ? -6.457 5.079 10.725 1.00 96.44 201 ILE A O 1
ATOM 1438 N N . PRO A 1 202 ? -5.273 6.408 12.110 1.00 96.94 202 PRO A N 1
ATOM 1439 C CA . PRO A 1 202 ? -5.176 7.505 11.156 1.00 96.94 202 PRO A CA 1
ATOM 1440 C C . PRO A 1 202 ? -4.454 7.063 9.885 1.00 96.94 202 PRO A C 1
ATOM 1442 O O . PRO A 1 202 ? -3.511 6.282 9.939 1.00 96.94 202 PRO A O 1
ATOM 1445 N N . VAL A 1 203 ? -4.880 7.576 8.734 1.00 97.94 203 VAL A N 1
ATOM 1446 C CA . VAL A 1 203 ? -4.143 7.405 7.478 1.00 97.94 203 VAL A CA 1
ATOM 1447 C C . VAL A 1 203 ? -3.112 8.509 7.312 1.00 97.94 203 VAL A C 1
ATOM 1449 O O . VAL A 1 203 ? -2.055 8.264 6.744 1.00 97.94 203 VAL A O 1
ATOM 1452 N N . ARG A 1 204 ? -3.368 9.723 7.803 1.00 97.94 204 ARG A N 1
ATOM 1453 C CA . ARG A 1 204 ? -2.415 10.833 7.717 1.00 97.94 204 ARG A CA 1
ATOM 1454 C C . ARG A 1 204 ? -2.529 11.731 8.936 1.00 97.94 204 ARG A C 1
ATOM 1456 O O . ARG A 1 204 ? -3.624 12.175 9.279 1.00 97.94 204 ARG A O 1
ATOM 1463 N N . PHE A 1 205 ? -1.388 12.035 9.539 1.00 96.19 205 PHE A N 1
ATOM 1464 C CA . PHE A 1 205 ? -1.278 13.048 10.582 1.00 96.19 205 PHE A CA 1
ATOM 1465 C C . PHE A 1 205 ? -1.053 14.439 9.994 1.00 96.19 205 PHE A C 1
ATOM 1467 O O . PHE A 1 205 ? -0.674 14.578 8.834 1.00 96.19 205 PHE A O 1
ATOM 1474 N N . GLY A 1 206 ? -1.294 15.472 10.789 1.00 92.12 206 GLY A N 1
ATOM 1475 C CA . GLY A 1 206 ? -0.846 16.823 10.496 1.00 92.12 206 GLY A CA 1
ATOM 1476 C C . GLY A 1 206 ? 0.574 17.053 10.990 1.00 92.12 206 GLY A C 1
ATOM 1477 O O . GLY A 1 206 ? 1.098 16.243 11.759 1.00 92.12 206 GLY A O 1
ATOM 1478 N N . PRO A 1 207 ? 1.205 18.156 10.560 1.00 86.44 207 PRO A N 1
ATOM 1479 C CA . PRO A 1 207 ? 2.486 18.540 11.120 1.00 86.44 207 PRO A CA 1
ATOM 1480 C C . PRO A 1 207 ? 2.337 18.728 12.640 1.00 86.44 207 PRO A C 1
ATOM 1482 O O . PRO A 1 207 ? 1.311 19.255 13.089 1.00 86.44 207 PRO A O 1
ATOM 1485 N N . PRO A 1 208 ? 3.328 18.302 13.440 1.00 82.75 208 PRO A N 1
ATOM 1486 C CA . PRO A 1 208 ? 3.300 18.526 14.878 1.00 82.75 208 PRO A CA 1
ATOM 1487 C C . PRO A 1 208 ? 3.234 20.029 15.160 1.00 82.75 208 PRO A C 1
ATOM 1489 O O . PRO A 1 208 ? 3.973 20.812 14.557 1.00 82.75 208 PRO A O 1
ATOM 1492 N N . ALA A 1 209 ? 2.336 20.430 16.061 1.00 83.25 209 ALA A N 1
ATOM 1493 C CA . ALA A 1 209 ? 2.270 21.816 16.506 1.00 83.25 209 ALA A CA 1
ATOM 1494 C C . ALA A 1 209 ? 3.570 22.188 17.233 1.00 83.25 209 ALA A C 1
ATOM 1496 O O . ALA A 1 209 ? 4.174 21.358 17.918 1.00 83.25 209 ALA A O 1
ATOM 1497 N N . GLU A 1 210 ? 4.010 23.435 17.078 1.00 82.12 210 GLU A N 1
ATOM 1498 C CA . GLU A 1 210 ? 5.250 23.909 17.686 1.00 82.12 210 GLU A CA 1
ATOM 1499 C C . GLU A 1 210 ? 5.203 23.716 19.212 1.00 82.12 210 GLU A C 1
ATOM 1501 O O . GLU A 1 210 ? 4.290 24.189 19.886 1.00 82.12 210 GLU A O 1
ATOM 1506 N N . GLY A 1 211 ? 6.157 22.950 19.751 1.00 80.94 211 GLY A N 1
ATOM 1507 C CA . GLY A 1 211 ? 6.223 22.629 21.180 1.00 80.94 211 GLY A CA 1
ATOM 1508 C C . GLY A 1 211 ? 5.251 21.549 21.681 1.00 80.94 211 GLY A C 1
ATOM 1509 O O . GLY A 1 211 ? 5.219 21.313 22.887 1.00 80.94 211 GLY A O 1
ATOM 1510 N N . SER A 1 212 ? 4.495 20.869 20.809 1.00 80.94 212 SER A N 1
ATOM 1511 C CA . SER A 1 212 ? 3.580 19.781 21.192 1.00 80.94 212 SER A CA 1
ATOM 1512 C C . SER A 1 212 ? 4.011 18.418 20.646 1.00 80.94 212 SER A C 1
ATOM 1514 O O . SER A 1 212 ? 4.603 18.304 19.573 1.00 80.94 212 SER A O 1
ATOM 1516 N N . THR A 1 213 ? 3.680 17.363 21.394 1.00 78.69 213 THR A N 1
ATOM 1517 C CA . THR A 1 213 ? 3.795 15.964 20.942 1.00 78.69 213 THR A CA 1
ATOM 1518 C C . THR A 1 213 ? 2.476 15.412 20.402 1.00 78.69 213 THR A C 1
ATOM 1520 O O . THR A 1 213 ? 2.457 14.312 19.852 1.00 78.69 213 THR A O 1
ATOM 1523 N N . GLU A 1 214 ? 1.380 16.166 20.527 1.00 85.12 214 GLU A N 1
ATOM 1524 C CA . GLU A 1 214 ? 0.094 15.779 19.959 1.00 85.12 214 GLU A CA 1
ATOM 1525 C C . GLU A 1 214 ? 0.110 15.916 18.437 1.00 85.12 214 GLU A C 1
ATOM 1527 O O . GLU A 1 214 ? 0.500 16.944 17.876 1.00 85.12 214 GLU A O 1
ATOM 1532 N N . LEU A 1 215 ? -0.353 14.863 17.767 1.00 89.00 215 LEU A N 1
ATOM 1533 C CA . LEU A 1 215 ? -0.497 14.826 16.320 1.00 89.00 215 LEU A CA 1
ATOM 1534 C C . LEU A 1 215 ? -1.966 15.016 15.962 1.00 89.00 215 LEU A C 1
ATOM 1536 O O . LEU A 1 215 ? -2.823 14.227 16.359 1.00 89.00 215 LEU A O 1
ATOM 1540 N N . SER A 1 216 ? -2.254 16.050 15.175 1.00 93.19 216 SER A N 1
ATOM 1541 C CA . SER A 1 216 ? -3.573 16.201 14.562 1.00 93.19 216 SER A CA 1
ATOM 1542 C C . SER A 1 216 ? -3.789 15.117 13.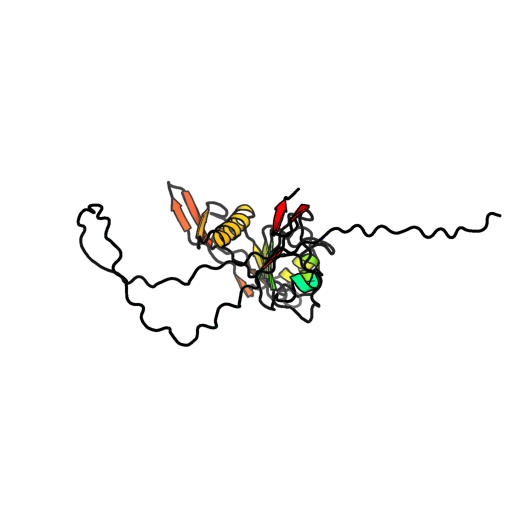504 1.00 93.19 216 SER A C 1
ATOM 1544 O O . SER A 1 216 ? -2.837 14.629 12.898 1.00 93.19 216 SER A O 1
ATOM 1546 N N . VAL A 1 217 ? -5.038 14.724 13.263 1.00 95.81 217 VAL A N 1
ATOM 1547 C CA . VAL A 1 217 ? -5.389 13.754 12.214 1.00 95.81 217 VAL A CA 1
ATOM 1548 C C . VAL A 1 217 ? -5.914 14.515 10.998 1.00 95.81 217 VAL A C 1
ATOM 1550 O O . VAL A 1 217 ? -6.947 15.172 11.086 1.00 95.81 217 VAL A O 1
ATOM 1553 N N . LEU A 1 218 ? -5.208 14.429 9.864 1.00 96.19 218 LEU A N 1
ATOM 1554 C CA . LEU A 1 218 ? -5.632 15.020 8.585 1.00 96.19 218 LEU A CA 1
ATOM 1555 C C . LEU A 1 218 ? -6.483 14.064 7.747 1.00 96.19 218 LEU A C 1
ATOM 1557 O O . LEU A 1 218 ? -7.370 14.499 7.021 1.00 96.19 218 LEU A O 1
ATOM 1561 N N . GLU A 1 219 ? -6.202 12.764 7.822 1.00 97.25 219 GLU A N 1
ATOM 1562 C CA . GLU A 1 219 ? -6.957 11.719 7.129 1.00 97.25 219 GLU A CA 1
ATOM 1563 C C . GLU A 1 219 ? -7.203 10.585 8.125 1.00 97.25 219 GLU A C 1
ATOM 1565 O O . GLU A 1 219 ? -6.253 9.964 8.606 1.00 97.25 219 GLU A O 1
ATOM 1570 N N . ALA A 1 220 ? -8.466 10.335 8.467 1.00 96.62 220 ALA A N 1
ATOM 1571 C CA . ALA A 1 220 ? -8.853 9.227 9.335 1.00 96.62 220 ALA A CA 1
ATOM 1572 C C . ALA A 1 220 ? -8.810 7.884 8.585 1.00 96.62 220 ALA A C 1
ATOM 1574 O O . ALA A 1 220 ? -8.851 7.836 7.352 1.00 96.62 220 ALA A O 1
ATOM 1575 N N . GLY A 1 221 ? -8.755 6.782 9.333 1.00 96.25 221 GLY A N 1
ATOM 1576 C CA . GLY A 1 221 ? -8.978 5.453 8.779 1.00 96.25 221 GLY A CA 1
ATOM 1577 C C . GLY A 1 221 ? -10.421 5.269 8.316 1.00 96.25 221 GLY A C 1
ATOM 1578 O O . GLY A 1 221 ? -11.338 5.983 8.713 1.00 96.25 221 GLY A O 1
ATOM 1579 N N . THR A 1 222 ? -10.631 4.303 7.425 1.00 96.12 222 THR A N 1
ATOM 1580 C CA . THR A 1 222 ? -11.974 3.960 6.941 1.00 96.12 222 THR A CA 1
ATOM 1581 C C . THR A 1 222 ? -12.567 2.848 7.811 1.00 96.12 222 THR A C 1
ATOM 1583 O O . THR A 1 222 ? -11.987 1.762 7.841 1.00 96.12 222 THR A O 1
ATOM 1586 N N . PRO A 1 223 ? -13.713 3.045 8.479 1.00 97.62 223 PRO A N 1
ATOM 1587 C CA . PRO A 1 2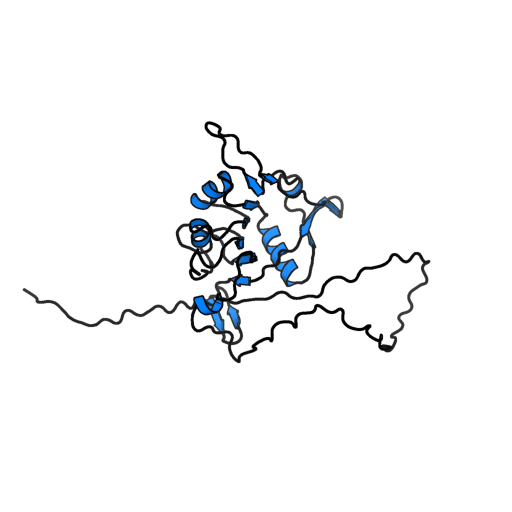23 ? -14.409 1.953 9.152 1.00 97.62 223 PRO A CA 1
ATOM 1588 C C . PRO A 1 223 ? -14.811 0.866 8.148 1.00 97.62 223 PRO A C 1
ATOM 1590 O O . PRO A 1 223 ? -15.138 1.159 6.994 1.00 97.62 223 PRO A O 1
ATOM 1593 N N . ARG A 1 224 ? -14.782 -0.399 8.562 1.00 97.94 224 ARG A N 1
ATOM 1594 C CA . ARG A 1 224 ? -15.186 -1.523 7.709 1.00 97.94 224 ARG A CA 1
ATOM 1595 C C . ARG A 1 224 ? -16.677 -1.793 7.865 1.00 97.94 224 ARG A C 1
ATOM 1597 O O . ARG A 1 224 ? -17.179 -1.877 8.982 1.00 97.94 224 ARG A O 1
ATOM 1604 N N . GLU A 1 225 ? -17.380 -1.973 6.743 1.00 98.44 225 GLU A N 1
ATOM 1605 C CA . GLU A 1 225 ? -18.709 -2.597 6.773 1.00 98.44 225 GLU A CA 1
ATOM 1606 C C . GLU A 1 225 ? -18.549 -3.998 7.362 1.00 98.44 225 GLU A C 1
ATOM 1608 O O . GLU A 1 225 ? -17.630 -4.726 6.980 1.00 98.44 225 GLU A O 1
ATOM 1613 N N . THR A 1 226 ? -19.439 -4.385 8.269 1.00 98.38 226 THR A N 1
ATOM 1614 C CA . THR A 1 226 ? -19.421 -5.719 8.859 1.00 98.38 226 THR A CA 1
ATOM 1615 C C . THR A 1 226 ? -20.687 -6.497 8.558 1.00 98.38 226 THR A C 1
ATOM 1617 O O . THR A 1 226 ? -21.761 -5.939 8.329 1.00 98.38 226 THR A O 1
ATOM 1620 N N . ARG A 1 227 ? -20.548 -7.821 8.529 1.00 98.62 227 ARG A N 1
ATOM 1621 C CA . ARG A 1 227 ? -21.671 -8.746 8.395 1.00 98.62 227 ARG A CA 1
ATOM 1622 C C . ARG A 1 227 ? -21.410 -10.007 9.196 1.00 98.62 227 ARG A C 1
ATOM 1624 O O . ARG A 1 227 ? -20.264 -10.438 9.317 1.00 98.62 227 ARG A O 1
ATOM 1631 N N . GLU A 1 228 ? -22.478 -10.584 9.725 1.00 98.38 228 GLU A N 1
ATOM 1632 C CA . GLU A 1 228 ? -22.423 -11.876 10.391 1.00 98.38 228 GLU A CA 1
ATOM 1633 C C . GLU A 1 228 ? -22.656 -13.010 9.389 1.00 98.38 228 GLU A C 1
ATOM 1635 O O . GLU A 1 228 ? -23.577 -12.955 8.570 1.00 98.38 228 GLU A O 1
ATOM 1640 N N . PHE A 1 229 ? -21.816 -14.036 9.468 1.00 98.38 229 PHE A N 1
ATOM 1641 C CA . PHE A 1 229 ? -21.992 -15.314 8.790 1.00 98.38 229 PHE A CA 1
ATOM 1642 C C . PHE A 1 229 ? -21.747 -16.417 9.818 1.00 98.38 229 PHE A C 1
ATOM 1644 O O . PHE A 1 229 ? -20.721 -16.402 10.499 1.00 98.38 229 PHE A O 1
ATOM 1651 N N . ASP A 1 230 ? -22.691 -17.348 9.954 1.00 97.75 230 ASP A N 1
ATOM 1652 C CA . ASP A 1 230 ? -22.584 -18.505 10.853 1.00 97.75 230 ASP A CA 1
ATOM 1653 C C . ASP A 1 230 ? -22.191 -18.140 12.302 1.00 97.75 230 ASP A C 1
ATOM 1655 O O . ASP A 1 230 ? -21.329 -18.775 12.916 1.00 97.75 230 ASP A O 1
ATOM 1659 N N . GLY A 1 231 ? -22.788 -17.073 12.849 1.00 97.69 231 GLY A N 1
ATOM 1660 C CA . GLY A 1 231 ? -22.528 -16.609 14.217 1.00 97.69 231 GLY A CA 1
ATOM 1661 C C . GLY A 1 231 ? -21.189 -15.888 14.412 1.00 97.69 231 GLY A C 1
ATOM 1662 O O . GLY A 1 231 ? -20.759 -15.691 15.549 1.00 97.69 231 GLY A O 1
ATOM 1663 N N . LYS A 1 232 ? -20.485 -15.525 13.331 1.00 98.25 232 LYS A N 1
ATOM 1664 C CA . LYS A 1 232 ? -19.204 -14.803 13.380 1.00 98.25 232 LYS A CA 1
ATOM 1665 C C . LYS A 1 232 ? -19.269 -13.518 12.565 1.00 98.25 232 LYS A C 1
ATOM 1667 O O . LYS A 1 232 ? -19.766 -13.514 11.444 1.00 98.25 232 LYS A O 1
ATOM 1672 N N . THR A 1 233 ? -18.707 -12.440 13.103 1.00 98.56 233 THR A N 1
ATOM 1673 C CA . THR A 1 233 ? -18.582 -11.150 12.411 1.00 98.56 233 THR A CA 1
ATOM 1674 C C . THR A 1 233 ? -17.397 -11.157 11.446 1.00 98.56 233 THR A C 1
ATOM 1676 O O . THR A 1 233 ? -16.320 -11.653 11.778 1.00 98.56 233 THR A O 1
ATOM 1679 N N . TYR A 1 234 ? -17.582 -10.567 10.267 1.00 98.81 234 TYR A N 1
ATOM 1680 C CA . TYR A 1 234 ? -16.563 -10.391 9.232 1.00 98.81 234 TYR A CA 1
ATOM 1681 C C . TYR A 1 234 ? -16.534 -8.938 8.757 1.00 98.81 234 TYR A C 1
ATOM 1683 O O . TYR A 1 234 ? -17.581 -8.301 8.661 1.00 98.81 234 TYR A O 1
ATOM 1691 N N . ASN A 1 235 ? -15.352 -8.447 8.390 1.00 98.50 235 ASN A N 1
ATOM 1692 C CA . ASN A 1 235 ? -15.144 -7.162 7.725 1.00 98.50 235 ASN A CA 1
ATOM 1693 C C . ASN A 1 235 ? -15.272 -7.319 6.206 1.00 98.50 235 ASN A C 1
ATOM 1695 O O . ASN A 1 235 ? -14.698 -8.251 5.639 1.00 98.50 235 ASN A O 1
ATOM 1699 N N . MET A 1 236 ? -15.956 -6.388 5.544 1.00 98.69 236 MET A N 1
ATOM 1700 C CA . MET A 1 236 ? -15.922 -6.231 4.092 1.00 98.69 236 MET A CA 1
ATOM 1701 C C . MET A 1 236 ? -14.660 -5.471 3.683 1.00 98.69 236 MET A C 1
ATOM 1703 O O . MET A 1 236 ? -14.405 -4.357 4.143 1.00 98.69 236 MET A O 1
ATOM 1707 N N . GLU A 1 237 ? -13.881 -6.065 2.788 1.00 98.62 237 GLU A N 1
ATOM 1708 C CA . GLU A 1 237 ? -12.643 -5.506 2.258 1.00 98.62 237 GLU A CA 1
ATOM 1709 C C . GLU A 1 237 ? -12.758 -5.316 0.749 1.00 98.62 237 GLU A C 1
ATOM 1711 O O . GLU A 1 237 ? -13.162 -6.216 0.007 1.00 98.62 237 GLU A O 1
ATOM 1716 N N . ARG A 1 238 ? -12.392 -4.122 0.277 1.00 98.50 238 ARG A N 1
ATOM 1717 C CA . ARG A 1 238 ? -12.463 -3.767 -1.145 1.00 98.50 238 ARG A CA 1
ATOM 1718 C C . ARG A 1 238 ? -11.184 -4.159 -1.860 1.00 98.50 238 ARG A C 1
ATOM 1720 O O . ARG A 1 238 ? -10.083 -3.922 -1.361 1.00 98.50 238 ARG A O 1
ATOM 1727 N N . ALA A 1 239 ? -11.326 -4.682 -3.069 1.00 98.50 239 ALA A N 1
ATOM 1728 C CA . ALA A 1 239 ? -10.187 -5.003 -3.909 1.00 98.50 239 ALA A CA 1
ATOM 1729 C C . ALA A 1 239 ? -9.288 -3.787 -4.171 1.00 98.50 239 ALA A C 1
ATOM 1731 O O . ALA A 1 239 ? -9.763 -2.667 -4.368 1.00 98.50 239 ALA A O 1
ATOM 1732 N N . ILE A 1 240 ? -7.981 -4.035 -4.225 1.00 97.56 240 ILE A N 1
ATOM 1733 C CA . ILE A 1 240 ? -6.979 -3.053 -4.628 1.00 97.56 240 ILE A CA 1
ATOM 1734 C C . ILE A 1 240 ? -6.611 -3.326 -6.081 1.00 97.56 240 ILE A C 1
ATOM 1736 O O . ILE A 1 240 ? -6.271 -4.449 -6.453 1.00 97.56 240 ILE A O 1
ATOM 1740 N N . LYS A 1 241 ? -6.649 -2.277 -6.899 1.00 95.31 241 LYS A N 1
ATOM 1741 C CA . LYS A 1 241 ? -6.149 -2.288 -8.274 1.00 95.31 241 LYS A CA 1
ATOM 1742 C C . LYS A 1 241 ? -4.982 -1.317 -8.367 1.00 95.31 241 LYS A C 1
ATOM 1744 O O . LYS A 1 241 ? -5.035 -0.248 -7.769 1.00 95.31 241 LYS A O 1
ATOM 1749 N N . GLY A 1 242 ? -3.950 -1.697 -9.109 1.00 93.81 242 GLY A N 1
ATOM 1750 C CA . GLY A 1 242 ? -2.868 -0.793 -9.485 1.00 93.81 242 GLY A CA 1
ATOM 1751 C C . GLY A 1 242 ? -2.873 -0.525 -10.982 1.00 93.81 242 GLY A C 1
ATOM 1752 O O . GLY A 1 242 ? -3.361 -1.342 -11.767 1.00 93.81 242 GLY A O 1
ATOM 1753 N N . ASP A 1 243 ? -2.294 0.608 -11.360 1.00 93.12 243 ASP A N 1
ATOM 1754 C CA . ASP A 1 243 ? -2.017 0.971 -12.751 1.00 93.12 243 ASP A CA 1
ATOM 1755 C C . ASP A 1 243 ? -0.815 0.184 -13.295 1.00 93.12 243 ASP A C 1
ATOM 1757 O O . ASP A 1 243 ? -0.724 -0.124 -14.489 1.00 93.12 243 ASP A O 1
ATOM 1761 N N . VAL A 1 244 ? 0.108 -0.169 -12.396 1.00 90.69 244 VAL A N 1
ATOM 1762 C CA . VAL A 1 244 ? 1.295 -0.971 -12.683 1.00 90.69 244 VAL A CA 1
ATOM 1763 C C . VAL A 1 244 ? 1.587 -1.929 -11.529 1.00 90.69 244 VAL A C 1
ATOM 1765 O O . VAL A 1 244 ? 1.481 -1.575 -10.356 1.00 90.69 244 VAL A O 1
ATOM 1768 N N . GLY A 1 245 ? 1.963 -3.158 -11.878 1.00 91.25 245 GLY A N 1
ATOM 1769 C CA . GLY A 1 245 ? 2.608 -4.099 -10.970 1.00 91.25 245 GLY A CA 1
ATOM 1770 C C . GLY A 1 245 ? 4.100 -4.145 -11.271 1.00 91.25 245 GLY A C 1
ATOM 1771 O O . GLY A 1 245 ? 4.483 -4.203 -12.436 1.00 91.25 245 GLY A O 1
ATOM 1772 N N . VAL A 1 246 ? 4.934 -4.101 -10.239 1.00 88.56 246 VAL A N 1
ATOM 1773 C CA . VAL A 1 246 ? 6.390 -4.189 -10.351 1.00 88.56 246 VAL A CA 1
ATOM 1774 C C . VAL A 1 246 ? 6.843 -5.355 -9.491 1.00 88.56 246 VAL A C 1
ATOM 1776 O O . VAL A 1 246 ? 6.629 -5.371 -8.277 1.00 88.56 246 VAL A O 1
ATOM 1779 N N . LEU A 1 247 ? 7.439 -6.355 -10.136 1.00 89.56 247 LEU A N 1
ATOM 1780 C CA . LEU A 1 247 ? 7.782 -7.619 -9.502 1.00 89.56 247 LEU A CA 1
ATOM 1781 C C . LEU A 1 247 ? 9.190 -8.086 -9.845 1.00 89.56 247 LEU A C 1
ATOM 1783 O O . LEU A 1 247 ? 9.705 -7.790 -10.917 1.00 89.56 247 LEU A O 1
ATOM 1787 N N . ARG A 1 248 ? 9.805 -8.839 -8.930 1.00 88.62 248 ARG A N 1
ATOM 1788 C CA . ARG A 1 248 ? 11.103 -9.485 -9.149 1.00 88.62 248 ARG A CA 1
ATOM 1789 C C . ARG A 1 248 ? 10.924 -10.994 -9.286 1.00 88.62 248 ARG A C 1
ATOM 1791 O O . ARG A 1 248 ? 10.575 -11.667 -8.320 1.00 88.62 248 ARG A O 1
ATOM 1798 N N . ALA A 1 249 ? 11.222 -11.524 -10.467 1.00 90.62 249 ALA A N 1
ATOM 1799 C CA . ALA A 1 249 ? 11.245 -12.960 -10.740 1.00 90.62 249 ALA A CA 1
ATOM 1800 C C . ALA A 1 249 ? 12.685 -13.506 -10.774 1.00 90.62 249 ALA A C 1
ATOM 1802 O O . ALA A 1 249 ? 13.645 -12.760 -10.958 1.00 90.62 249 ALA A O 1
ATOM 1803 N N . TRP A 1 250 ? 12.843 -14.820 -10.597 1.00 91.81 250 TRP A N 1
ATOM 1804 C CA . TRP A 1 250 ? 14.128 -15.509 -10.769 1.00 91.81 250 TRP A CA 1
ATOM 1805 C C . TRP A 1 250 ? 14.460 -15.712 -12.249 1.00 91.81 250 TRP A C 1
ATOM 1807 O O . TRP A 1 250 ? 15.605 -15.521 -12.657 1.00 91.81 250 TRP A O 1
ATOM 1817 N N . LYS A 1 251 ? 13.462 -16.103 -13.047 1.00 91.88 251 LYS A N 1
ATOM 1818 C CA . LYS A 1 251 ? 13.576 -16.298 -14.497 1.00 91.88 251 LYS A CA 1
ATOM 1819 C C . LYS A 1 251 ? 12.322 -15.779 -15.184 1.00 91.88 251 LYS A C 1
ATOM 1821 O O . LYS A 1 251 ? 11.227 -15.974 -14.655 1.00 91.88 251 LYS A O 1
ATOM 1826 N N . VAL A 1 252 ? 12.496 -15.166 -16.351 1.00 90.81 252 VAL A N 1
ATOM 1827 C CA . VAL A 1 252 ? 11.407 -14.725 -17.229 1.00 90.81 252 VAL A CA 1
ATOM 1828 C C . VAL A 1 252 ? 11.785 -15.052 -18.669 1.00 90.81 252 VAL A C 1
ATOM 1830 O O . VAL A 1 252 ? 12.940 -14.851 -19.039 1.00 90.81 252 VAL A O 1
ATOM 1833 N N . ASP A 1 253 ? 10.852 -15.590 -19.450 1.00 89.75 253 ASP A N 1
ATOM 1834 C CA . ASP A 1 253 ? 11.028 -15.760 -20.898 1.00 89.75 253 ASP A CA 1
ATOM 1835 C C . ASP A 1 253 ? 10.526 -14.533 -21.687 1.00 89.75 253 ASP A C 1
ATOM 1837 O O . ASP A 1 253 ? 9.944 -13.606 -21.123 1.00 89.75 253 ASP A O 1
ATOM 1841 N N . GLU A 1 254 ? 10.738 -14.504 -23.004 1.00 88.62 254 GLU A N 1
ATOM 1842 C CA . GLU A 1 254 ? 10.358 -13.356 -23.849 1.00 88.62 254 GLU A CA 1
ATOM 1843 C C . GLU A 1 254 ? 8.836 -13.139 -23.946 1.00 88.62 254 GLU A C 1
ATOM 1845 O O . GLU A 1 254 ? 8.378 -12.019 -24.201 1.00 88.62 254 GLU A O 1
ATOM 1850 N N . ALA A 1 255 ? 8.045 -14.186 -23.679 1.00 87.12 255 ALA A N 1
ATOM 1851 C CA . ALA A 1 255 ? 6.586 -14.120 -23.607 1.00 87.12 255 ALA A CA 1
ATOM 1852 C C . ALA A 1 255 ? 6.084 -13.538 -22.268 1.00 87.12 255 ALA A C 1
ATOM 1854 O O . ALA A 1 255 ? 4.922 -13.119 -22.159 1.00 87.12 255 ALA A O 1
ATOM 1855 N N . GLY A 1 256 ? 6.956 -13.467 -21.258 1.00 87.62 256 GLY A N 1
ATOM 1856 C CA . GLY A 1 256 ? 6.678 -12.929 -19.931 1.00 87.62 256 GLY A CA 1
ATOM 1857 C C . GLY A 1 256 ? 6.254 -13.975 -18.898 1.00 87.62 256 GLY A C 1
ATOM 1858 O O . GLY A 1 256 ? 5.701 -13.596 -17.867 1.00 87.62 256 GLY A O 1
ATOM 1859 N N . ASN A 1 257 ? 6.482 -15.269 -19.137 1.00 91.38 257 ASN A N 1
ATOM 1860 C CA . ASN A 1 257 ? 6.243 -16.300 -18.129 1.00 91.38 257 ASN A CA 1
ATOM 1861 C C . ASN A 1 257 ? 7.321 -16.219 -17.048 1.00 91.38 257 ASN A C 1
ATOM 1863 O O . ASN A 1 257 ? 8.514 -16.273 -17.346 1.00 91.38 257 ASN A O 1
ATOM 1867 N N . CYS A 1 258 ? 6.914 -16.121 -15.783 1.00 92.19 258 CYS A N 1
ATOM 1868 C CA . CYS A 1 258 ? 7.834 -15.951 -14.660 1.00 92.19 258 CYS A CA 1
ATOM 1869 C C . CYS A 1 258 ? 7.983 -17.224 -13.819 1.00 92.19 258 CYS A C 1
ATOM 1871 O O . CYS A 1 258 ? 7.012 -17.923 -13.538 1.00 92.19 258 CYS A O 1
ATOM 1873 N N . ARG A 1 259 ? 9.199 -17.466 -13.313 1.00 93.44 259 ARG A N 1
ATOM 1874 C CA . ARG A 1 259 ? 9.464 -18.374 -12.183 1.00 93.44 259 ARG A CA 1
ATOM 1875 C C . ARG A 1 259 ? 10.071 -17.586 -11.026 1.00 93.44 259 ARG A C 1
ATOM 1877 O O . ARG A 1 259 ? 10.961 -16.767 -11.249 1.00 93.44 259 ARG A O 1
ATOM 1884 N N . PHE A 1 260 ? 9.631 -17.863 -9.802 1.00 91.06 260 PHE A N 1
ATOM 1885 C CA . PHE A 1 260 ? 10.117 -17.240 -8.563 1.00 91.06 260 PHE A CA 1
ATOM 1886 C C . PHE A 1 260 ? 10.949 -18.246 -7.750 1.00 91.06 260 PHE A C 1
ATOM 1888 O O . PHE A 1 260 ? 10.781 -19.454 -7.928 1.00 91.06 260 PHE A O 1
ATOM 1895 N N . ARG A 1 261 ? 11.871 -17.759 -6.912 1.00 85.81 261 ARG A N 1
ATOM 1896 C CA . ARG A 1 261 ? 12.736 -18.562 -6.036 1.00 85.81 261 ARG A CA 1
ATOM 1897 C C . ARG A 1 261 ? 13.123 -17.766 -4.798 1.00 85.81 261 ARG A C 1
ATOM 1899 O O . ARG A 1 261 ? 13.362 -16.547 -4.964 1.00 85.81 261 ARG A O 1
#

Radius of gyration: 24.44 Å; chains: 1; bounding box: 106×48×52 Å

Foldseek 3Di:
DDDDDDDPDDPPPPPPPQDFDWDADDDDDDDDDDDDDDDDDDDDDDPDDDDDDDDDDDDPDDDDDPDPPPDVFPDDPDLCRSCVPPAALFEEEFEDDAQGFGHANPCPDLVGYANYEYEYQECHEDCTHNLVVLVSLRYAEYEHQDHPPHVSNVVCQQQQSHFYRHDHPVLSVVLQVCSRVVNFKDWALPQPPHCQQQQADARGWHGADVPDPDTHGPGTGDHFDWDDDPNGIIGIHGHDDGRTYGTGAPDADRVGDGHHD